Protein AF-0000000083903519 (afdb_homodimer)

Nearest PDB structures (foldseek):
  2oct-assembly1_A  TM=8.578E-01  e=3.894E-07  Homo sapiens
  1n9j-assembly1_B  TM=4.539E-01  e=3.683E-07  Homo sapiens
  3kse-assembly3_F  TM=4.941E-01  e=2.671E-05  Homo sapiens
  1stf-assembly1_I  TM=4.886E-01  e=1.268E-04  Homo sapiens
  7pk4-assembly1_B  TM=4.282E-01  e=3.907E-02  Ixodes ricinus

InterPro domains:
  IPR000010 Cystatin domain [PF00031] (5-74)
  IPR000010 Cystatin domain [SM00043] (2-89)
  IPR000010 Cystatin domain [cd00042] (5-65)
  IPR001713 Proteinase inhibitor I25A, stefin [PR00295] (5-24)
  IPR001713 Proteinase inhibitor I25A, stefin [PR00295] (28-47)
  IPR001713 Proteinase inhibitor I25A, stefin [PR00295] (48-67)
  IPR001713 Proteinase inhibitor I25A, stefin [PTHR11414] (2-95)
  IPR018073 Proteinase inhibitor I25, cystatin, conserved site [PS00287] (46-59)
  IPR046350 Cystatin superfamily [SSF54403] (4-83)

Radius of gyration: 19.03 Å; Cα contacts (8 Å, |Δi|>4): 365; chains: 2; bounding box: 32×52×44 Å

Sequence (190 aa):
MSKIGGYTEARKADEKIRELCNQVKDQVETKTGKEYKQLTAILYRTQVVAGKNFLIKVDVGDPNCLHLLLYRDLSDRVEVMKVEEHKKDDPLVPFMSKIGGYTEARKADEKIRELCNQVKDQVETKTGKEYKQLTAILYRTQVVAGKNFLIKVDVGDPNCLHLLLYRDLSDRVEVMKVEEHKKDDPLVPF

Solvent-accessible surface area (backbone atoms only — not comparable to full-atom values): 10909 Å² total; per-residue (Å²): 125,92,84,65,81,72,49,50,73,79,37,74,48,50,71,68,50,36,50,51,42,60,71,41,43,68,60,52,26,64,75,69,73,49,88,67,94,48,62,41,53,48,35,30,27,42,24,81,41,52,36,35,34,38,39,33,36,26,45,53,87,53,88,42,22,35,41,36,34,34,41,31,38,84,83,69,48,74,42,81,75,45,76,43,82,38,55,70,84,55,78,96,62,94,129,126,92,83,64,81,71,50,51,74,79,38,73,48,49,72,69,52,37,49,52,42,59,73,40,42,68,58,50,26,65,75,68,73,48,88,66,93,48,62,42,52,48,35,32,28,41,24,80,43,51,35,37,36,38,39,33,36,26,45,52,86,54,88,41,23,36,41,37,35,34,41,31,39,84,84,69,49,75,43,81,74,46,77,43,81,37,54,71,82,55,78,96,63,94,129

Structure (mmCIF, N/CA/C/O backbone):
data_AF-0000000083903519-model_v1
#
loop_
_entity.id
_entity.type
_entity.pdbx_description
1 polymer Cystatin-B
#
loop_
_atom_site.group_PDB
_atom_site.id
_atom_site.type_symbol
_atom_site.label_atom_id
_atom_site.label_alt_id
_atom_site.label_comp_id
_atom_site.label_asym_id
_atom_site.label_entity_id
_atom_site.label_seq_id
_atom_site.pdbx_PDB_ins_code
_atom_site.Cartn_x
_atom_site.Cartn_y
_atom_site.Cartn_z
_atom_site.occupancy
_atom_site.B_iso_or_equiv
_atom_site.auth_seq_id
_atom_site.auth_comp_id
_atom_site.auth_asym_id
_atom_site.auth_atom_id
_atom_site.pdbx_PDB_model_num
ATOM 1 N N . MET A 1 1 ? -4.523 11.469 -21.578 1 23.92 1 MET A N 1
ATOM 2 C CA . MET A 1 1 ? -4.703 10.094 -21.125 1 23.92 1 MET A CA 1
ATOM 3 C C . MET A 1 1 ? -3.863 9.828 -19.875 1 23.92 1 MET A C 1
ATOM 5 O O . MET A 1 1 ? -2.645 10.016 -19.891 1 23.92 1 MET A O 1
ATOM 9 N N . SER A 1 2 ? -4.238 10.188 -18.641 1 31.64 2 SER A N 1
ATOM 10 C CA . SER A 1 2 ? -3.461 10.25 -17.406 1 31.64 2 SER A CA 1
ATOM 11 C C . SER A 1 2 ? -2.523 9.055 -17.281 1 31.64 2 SER A C 1
ATOM 13 O O . SER A 1 2 ? -2.971 7.906 -17.266 1 31.64 2 SER A O 1
ATOM 15 N N . LYS A 1 3 ? -1.41 8.922 -17.953 1 36.81 3 LYS A N 1
ATOM 16 C CA . LYS A 1 3 ? -0.272 8.078 -18.297 1 36.81 3 LYS A CA 1
ATOM 17 C C . LYS A 1 3 ? 0.2 7.254 -17.109 1 36.81 3 LYS A C 1
ATOM 19 O O . LYS A 1 3 ? 1.376 6.898 -17.016 1 36.81 3 LYS A O 1
ATOM 24 N N . ILE A 1 4 ? -0.325 7.094 -16 1 41.16 4 ILE A N 1
ATOM 25 C CA . ILE A 1 4 ? -0.074 6.891 -14.586 1 41.16 4 ILE A CA 1
ATOM 26 C C . ILE A 1 4 ? 0.566 5.52 -14.367 1 41.16 4 ILE A C 1
ATOM 28 O O . ILE A 1 4 ? 1.462 5.371 -13.531 1 41.16 4 ILE A O 1
ATOM 32 N N . GLY A 1 5 ? -0.137 4.211 -14.688 1 53.16 5 GLY A N 1
ATOM 33 C CA . GLY A 1 5 ? 0.196 3.072 -13.852 1 53.16 5 GLY A CA 1
ATOM 34 C C . GLY A 1 5 ? 1.542 2.457 -14.188 1 53.16 5 GLY A C 1
ATOM 35 O O . GLY A 1 5 ? 1.912 2.363 -15.359 1 53.16 5 GLY A O 1
ATOM 36 N N . GLY A 1 6 ? 2.715 2.867 -13.375 1 78.38 6 GLY A N 1
ATOM 37 C CA . GLY A 1 6 ? 4.113 2.486 -13.25 1 78.38 6 GLY A CA 1
ATOM 38 C C . GLY A 1 6 ? 4.355 1.012 -13.5 1 78.38 6 GLY A C 1
ATOM 39 O O . GLY A 1 6 ? 5.5 0.558 -13.508 1 78.38 6 GLY A O 1
ATOM 40 N N . TYR A 1 7 ? 3.338 0.351 -13.82 1 92.88 7 TYR A N 1
ATOM 41 C CA . TYR A 1 7 ? 3.617 -1.069 -14.008 1 92.88 7 TYR A CA 1
ATOM 42 C C . TYR A 1 7 ? 4.121 -1.345 -15.414 1 92.88 7 TYR A C 1
ATOM 44 O O . TYR A 1 7 ? 3.73 -0.665 -16.375 1 92.88 7 TYR A O 1
ATOM 52 N N . THR A 1 8 ? 4.879 -2.359 -15.578 1 95.88 8 THR A N 1
ATOM 53 C CA . THR A 1 8 ? 5.34 -2.848 -16.875 1 95.88 8 THR A CA 1
ATOM 54 C C . THR A 1 8 ? 4.188 -3.463 -17.656 1 95.88 8 THR A C 1
ATOM 56 O O . THR A 1 8 ? 3.096 -3.654 -17.125 1 95.88 8 THR A O 1
ATOM 59 N N . GLU A 1 9 ? 4.543 -3.729 -18.938 1 95.88 9 GLU A N 1
ATOM 60 C CA . GLU A 1 9 ? 3.596 -4.523 -19.703 1 95.88 9 GLU A CA 1
ATOM 61 C C . GLU A 1 9 ? 3.459 -5.934 -19.141 1 95.88 9 GLU A C 1
ATOM 63 O O . GLU A 1 9 ? 4.367 -6.426 -18.469 1 95.88 9 GLU A O 1
ATOM 68 N N . ALA A 1 10 ? 2.301 -6.559 -19.484 1 97.38 10 ALA A N 1
ATOM 69 C CA . ALA A 1 10 ? 2.08 -7.93 -19.031 1 97.38 10 ALA A CA 1
ATOM 70 C C . ALA A 1 10 ? 3.006 -8.898 -19.766 1 97.38 10 ALA A C 1
ATOM 72 O O . ALA A 1 10 ? 3.217 -8.781 -20.969 1 97.38 10 ALA A O 1
ATOM 73 N N . ARG A 1 11 ? 3.559 -9.836 -18.969 1 97.75 11 ARG A N 1
ATOM 74 C CA . ARG A 1 11 ? 4.434 -10.875 -19.5 1 97.75 11 ARG A CA 1
ATOM 75 C C . ARG A 1 11 ? 4.059 -12.242 -18.953 1 97.75 11 ARG A C 1
ATOM 77 O O . ARG A 1 11 ? 3.471 -12.344 -17.875 1 97.75 11 ARG A O 1
ATOM 84 N N . LYS A 1 12 ? 4.414 -13.203 -19.703 1 98.44 12 LYS A N 1
ATOM 85 C CA . LYS A 1 12 ? 4.203 -14.562 -19.219 1 98.44 12 LYS A CA 1
ATOM 86 C C . LYS A 1 12 ? 5.062 -14.836 -17.984 1 98.44 12 LYS A C 1
ATOM 88 O O . LYS A 1 12 ? 6.227 -14.438 -17.922 1 98.44 12 LYS A O 1
ATOM 93 N N . ALA A 1 13 ? 4.449 -15.539 -17.078 1 98.5 13 ALA A N 1
ATOM 94 C CA . ALA A 1 13 ? 5.172 -15.875 -15.844 1 98.5 13 ALA A CA 1
ATOM 95 C C . ALA A 1 13 ? 6.324 -16.844 -16.141 1 98.5 13 ALA A C 1
ATOM 97 O O . ALA A 1 13 ? 6.18 -17.766 -16.938 1 98.5 13 ALA A O 1
ATOM 98 N N . ASP A 1 14 ? 7.434 -16.594 -15.477 1 98.12 14 ASP A N 1
ATOM 99 C CA . ASP A 1 14 ? 8.578 -17.484 -15.547 1 98.12 14 ASP A CA 1
ATOM 100 C C . ASP A 1 14 ? 8.789 -18.219 -14.219 1 98.12 14 ASP A C 1
ATOM 102 O O . ASP A 1 14 ? 7.926 -18.172 -13.344 1 98.12 14 ASP A O 1
ATOM 106 N N . GLU A 1 15 ? 9.859 -18.875 -14.109 1 97.5 15 GLU A N 1
ATOM 107 C CA . GLU A 1 15 ? 10.109 -19.703 -12.93 1 97.5 15 GLU A CA 1
ATOM 108 C C . GLU A 1 15 ? 10.172 -18.859 -11.664 1 97.5 15 GLU A C 1
ATOM 110 O O . GLU A 1 15 ? 9.711 -19.281 -10.602 1 97.5 15 GLU A O 1
ATOM 115 N N . LYS A 1 16 ? 10.711 -17.703 -11.773 1 96.56 16 LYS A N 1
ATOM 116 C CA . LYS A 1 16 ? 10.828 -16.812 -10.625 1 96.56 16 LYS A CA 1
ATOM 117 C C . LYS A 1 16 ? 9.445 -16.391 -10.102 1 96.56 16 LYS A C 1
ATOM 119 O O . LYS A 1 16 ? 9.211 -16.406 -8.898 1 96.56 16 LYS A O 1
ATOM 124 N N . ILE A 1 17 ? 8.555 -16.109 -11 1 98.44 17 ILE A N 1
ATOM 125 C CA . ILE A 1 17 ? 7.199 -15.711 -10.617 1 98.44 17 ILE A CA 1
ATOM 126 C C . ILE A 1 17 ? 6.453 -16.906 -10.047 1 98.44 17 ILE A C 1
ATOM 128 O O . ILE A 1 17 ? 5.668 -16.766 -9.102 1 98.44 17 ILE A O 1
ATOM 132 N N . ARG A 1 18 ? 6.688 -18.016 -10.594 1 97.31 18 ARG A N 1
ATOM 133 C CA . ARG A 1 18 ? 6.082 -19.234 -10.055 1 97.31 18 ARG A CA 1
ATOM 134 C C . ARG A 1 18 ? 6.527 -19.469 -8.617 1 97.31 18 ARG A C 1
ATOM 136 O O . ARG A 1 18 ? 5.715 -19.812 -7.754 1 97.31 18 ARG A O 1
ATOM 143 N N . GLU A 1 19 ? 7.805 -19.266 -8.383 1 96.94 19 GLU A N 1
ATOM 144 C CA . GLU A 1 19 ? 8.344 -19.438 -7.035 1 96.94 19 GLU A CA 1
ATOM 145 C C . GLU A 1 19 ? 7.73 -18.422 -6.074 1 96.94 19 GLU A C 1
ATOM 147 O O . GLU A 1 19 ? 7.445 -18.734 -4.918 1 96.94 19 GLU A O 1
ATOM 152 N N . LEU A 1 20 ? 7.535 -17.234 -6.531 1 97.88 20 LEU A N 1
ATOM 153 C CA . LEU A 1 20 ? 6.906 -16.203 -5.715 1 97.88 20 LEU A CA 1
ATOM 154 C C . LEU A 1 20 ? 5.504 -16.625 -5.289 1 97.88 20 LEU A C 1
ATOM 156 O O . LEU A 1 20 ? 5.137 -16.5 -4.121 1 97.88 20 LEU A O 1
ATOM 160 N N . CYS A 1 21 ? 4.781 -17.156 -6.199 1 98.06 21 CYS A N 1
ATOM 161 C CA . CYS A 1 21 ? 3.43 -17.594 -5.891 1 98.06 21 CYS A CA 1
ATOM 162 C C . CYS A 1 21 ? 3.449 -18.734 -4.879 1 98.06 21 CYS A C 1
ATOM 164 O O . CYS A 1 21 ? 2.613 -18.781 -3.975 1 98.06 21 CYS A O 1
ATOM 166 N N . ASN A 1 22 ? 4.391 -19.594 -5.047 1 96.56 22 ASN A N 1
ATOM 167 C CA . ASN A 1 22 ? 4.5 -20.703 -4.102 1 96.56 22 ASN A CA 1
ATOM 168 C C . ASN A 1 22 ? 4.824 -20.203 -2.695 1 96.56 22 ASN A C 1
ATOM 170 O O . ASN A 1 22 ? 4.281 -20.719 -1.714 1 96.56 22 ASN A O 1
ATOM 174 N N . GLN A 1 23 ? 5.664 -19.266 -2.656 1 97.31 23 GLN A N 1
ATOM 175 C CA . GLN A 1 23 ? 6.109 -18.719 -1.382 1 97.31 23 GLN A CA 1
ATOM 176 C C . GLN A 1 23 ? 4.945 -18.094 -0.613 1 97.31 23 GLN A C 1
ATOM 178 O O . GLN A 1 23 ? 4.922 -18.125 0.619 1 97.31 23 GLN A O 1
ATOM 183 N N . VAL A 1 24 ? 3.941 -17.594 -1.31 1 98.38 24 VAL A N 1
ATOM 184 C CA . VAL A 1 24 ? 2.924 -16.797 -0.619 1 98.38 24 VAL A CA 1
ATOM 185 C C . VAL A 1 24 ? 1.615 -17.594 -0.56 1 98.38 24 VAL A C 1
ATOM 187 O O . VAL A 1 24 ? 0.575 -17.047 -0.179 1 98.38 24 VAL A O 1
ATOM 190 N N . LYS A 1 25 ? 1.682 -18.844 -0.873 1 98.19 25 LYS A N 1
ATOM 191 C CA . LYS A 1 25 ? 0.461 -19.641 -0.925 1 98.19 25 LYS A CA 1
ATOM 192 C C . LYS A 1 25 ? -0.277 -19.609 0.411 1 98.19 25 LYS A C 1
ATOM 194 O O . LYS A 1 25 ? -1.495 -19.406 0.448 1 98.19 25 LYS A O 1
ATOM 199 N N . ASP A 1 26 ? 0.428 -19.766 1.551 1 98 26 ASP A N 1
ATOM 200 C CA . ASP A 1 26 ? -0.204 -19.75 2.867 1 98 26 ASP A CA 1
ATOM 201 C C . ASP A 1 26 ? -0.875 -18.406 3.143 1 98 26 ASP A C 1
ATOM 203 O O . ASP A 1 26 ? -1.969 -18.359 3.711 1 98 26 ASP A O 1
ATOM 207 N N . GLN A 1 27 ? -0.179 -17.375 2.77 1 97.88 27 GLN A N 1
ATOM 208 C CA . GLN A 1 27 ? -0.752 -16.047 2.961 1 97.88 27 GLN A CA 1
ATOM 209 C C . GLN A 1 27 ? -2.029 -15.867 2.141 1 97.88 27 GLN A C 1
ATOM 211 O O . GLN A 1 27 ? -3.02 -15.328 2.633 1 97.88 27 GLN A O 1
ATOM 216 N N . VAL A 1 28 ? -2.025 -16.375 0.895 1 98.31 28 VAL A N 1
ATOM 217 C CA . VAL A 1 28 ? -3.184 -16.266 0.013 1 98.31 28 VAL A CA 1
ATOM 218 C C . VAL A 1 28 ? -4.359 -17.047 0.603 1 98.31 28 VAL A C 1
ATOM 220 O O . VAL A 1 28 ? -5.484 -16.547 0.643 1 98.31 28 VAL A O 1
ATOM 223 N N . GLU A 1 29 ? -4.035 -18.156 1.117 1 98.38 29 GLU A N 1
ATOM 224 C CA . GLU A 1 29 ? -5.09 -19 1.677 1 98.38 29 GLU A CA 1
ATOM 225 C C . GLU A 1 29 ? -5.684 -18.375 2.938 1 98.38 29 GLU A C 1
ATOM 227 O O . GLU A 1 29 ? -6.895 -18.438 3.158 1 98.38 29 GLU A O 1
ATOM 232 N N . THR A 1 30 ? -4.891 -17.797 3.684 1 97.69 30 THR A N 1
ATOM 233 C CA . THR A 1 30 ? -5.359 -17.094 4.879 1 97.69 30 THR A CA 1
ATOM 234 C C . THR A 1 30 ? -6.266 -15.93 4.504 1 97.69 30 THR A C 1
ATOM 236 O O . THR A 1 30 ? -7.324 -15.742 5.109 1 97.69 30 THR A O 1
ATOM 239 N N . LYS A 1 31 ? -6.012 -15.234 3.498 1 95.75 31 LYS A N 1
ATOM 240 C CA . LYS A 1 31 ? -6.754 -14.039 3.109 1 95.75 31 LYS A CA 1
ATOM 241 C C . LYS A 1 31 ? -8.062 -14.406 2.418 1 95.75 31 LYS A C 1
ATOM 243 O O . LYS A 1 31 ? -9.07 -13.711 2.566 1 95.75 31 LYS A O 1
ATOM 248 N N . THR A 1 32 ? -8.031 -15.461 1.727 1 96.25 32 THR A N 1
ATOM 249 C CA . THR A 1 32 ? -9.227 -15.836 0.978 1 96.25 32 THR A CA 1
ATOM 250 C C . THR A 1 32 ? -10.125 -16.75 1.806 1 96.25 32 THR A C 1
ATOM 252 O O . THR A 1 32 ? -11.305 -16.906 1.506 1 96.25 32 THR A O 1
ATOM 255 N N . GLY A 1 33 ? -9.531 -17.391 2.734 1 96.81 33 GLY A N 1
ATOM 256 C CA . GLY A 1 33 ? -10.25 -18.391 3.508 1 96.81 33 GLY A CA 1
ATOM 257 C C . GLY A 1 33 ? -10.453 -19.688 2.762 1 96.81 33 GLY A C 1
ATOM 258 O O . GLY A 1 33 ? -11.344 -20.469 3.102 1 96.81 33 GLY A O 1
ATOM 259 N N . LYS A 1 34 ? -9.617 -19.906 1.666 1 96.31 34 LYS A N 1
ATOM 260 C CA . LYS A 1 34 ? -9.711 -21.109 0.828 1 96.31 34 LYS A CA 1
ATOM 261 C C . LYS A 1 34 ? -8.367 -21.812 0.736 1 96.31 34 LYS A C 1
ATOM 263 O O . LYS A 1 34 ? -7.316 -21.203 0.953 1 96.31 34 LYS A O 1
ATOM 268 N N . GLU A 1 35 ? -8.523 -23.125 0.467 1 96.5 35 GLU A N 1
ATOM 269 C CA . GLU A 1 35 ? -7.32 -23.906 0.156 1 96.5 35 GLU A CA 1
ATOM 270 C C . GLU A 1 35 ? -7.188 -24.141 -1.346 1 96.5 35 GLU A C 1
ATOM 272 O O . GLU A 1 35 ? -8.172 -24.438 -2.021 1 96.5 35 GLU A O 1
ATOM 277 N N . TYR A 1 36 ? -6 -24.062 -1.775 1 96.62 36 TYR A N 1
ATOM 278 C CA . TYR A 1 36 ? -5.734 -24.266 -3.195 1 96.62 36 TYR A CA 1
ATOM 279 C C . TYR A 1 36 ? -4.723 -25.375 -3.408 1 96.62 36 TYR A C 1
ATOM 281 O O . TYR A 1 36 ? -3.729 -25.469 -2.686 1 96.62 36 TYR A O 1
ATOM 289 N N . LYS A 1 37 ? -5.012 -26.172 -4.348 1 95 37 LYS A N 1
ATOM 290 C CA . LYS A 1 37 ? -4.039 -27.188 -4.695 1 95 37 LYS A CA 1
ATOM 291 C C . LYS A 1 37 ? -2.756 -26.578 -5.242 1 95 37 LYS A C 1
ATOM 293 O O . LYS A 1 37 ? -1.654 -27 -4.891 1 95 37 LYS A O 1
ATOM 298 N N . GLN A 1 38 ? -2.924 -25.625 -6.078 1 94.44 38 GLN A N 1
ATOM 299 C CA . GLN A 1 38 ? -1.784 -24.938 -6.68 1 94.44 38 GLN A CA 1
ATOM 300 C C . GLN A 1 38 ? -2.141 -23.5 -7.047 1 94.44 38 GLN A C 1
ATOM 302 O O . GLN A 1 38 ? -3.297 -23.203 -7.348 1 94.44 38 GLN A O 1
ATOM 307 N N . LEU A 1 39 ? -1.173 -22.719 -6.996 1 97.88 39 LEU A N 1
ATOM 308 C CA . LEU A 1 39 ? -1.222 -21.375 -7.594 1 97.88 39 LEU A CA 1
ATOM 309 C C . LEU A 1 39 ? -0.359 -21.312 -8.852 1 97.88 39 LEU A C 1
ATOM 311 O O . LEU A 1 39 ? 0.861 -21.156 -8.766 1 97.88 39 LEU A O 1
ATOM 315 N N . THR A 1 40 ? -1.034 -21.359 -9.977 1 98 40 THR A N 1
ATOM 316 C CA . THR A 1 40 ? -0.292 -21.359 -11.227 1 98 40 THR A CA 1
ATOM 317 C C . THR A 1 40 ? -0.24 -19.953 -11.82 1 98 40 THR A C 1
ATOM 319 O O . THR A 1 40 ? -1.223 -19.469 -12.391 1 98 40 THR A O 1
ATOM 322 N N . ALA A 1 41 ? 0.907 -19.359 -11.758 1 98.62 41 ALA A N 1
ATOM 323 C CA . ALA A 1 41 ? 1.089 -18.016 -12.289 1 98.62 41 ALA A CA 1
ATOM 324 C C . ALA A 1 41 ? 0.984 -18 -13.812 1 98.62 41 ALA A C 1
ATOM 326 O O . ALA A 1 41 ? 1.611 -18.812 -14.484 1 98.62 41 ALA A O 1
ATOM 327 N N . ILE A 1 42 ? 0.22 -17.078 -14.383 1 98.44 42 ILE A N 1
ATOM 328 C CA . ILE A 1 42 ? -0.016 -17.016 -15.82 1 98.44 42 ILE A CA 1
ATOM 329 C C . ILE A 1 42 ? 0.669 -15.773 -16.391 1 98.44 42 ILE A C 1
ATOM 331 O O . ILE A 1 42 ? 1.562 -15.883 -17.234 1 98.44 42 ILE A O 1
ATOM 335 N N . LEU A 1 43 ? 0.252 -14.57 -15.953 1 98.75 43 LEU A N 1
ATOM 336 C CA . LEU A 1 43 ? 0.777 -13.273 -16.359 1 98.75 43 LEU A CA 1
ATOM 337 C C . LEU A 1 43 ? 1.213 -12.453 -15.156 1 98.75 43 LEU A C 1
ATOM 339 O O . LEU A 1 43 ? 0.729 -12.68 -14.039 1 98.75 43 LEU A O 1
ATOM 343 N N . TYR A 1 44 ? 2.143 -11.578 -15.477 1 98.81 44 TYR A N 1
ATOM 344 C CA . TYR A 1 44 ? 2.508 -10.688 -14.383 1 98.81 44 TYR A CA 1
ATOM 345 C C . TYR A 1 44 ? 2.979 -9.336 -14.914 1 98.81 44 TYR A C 1
ATOM 347 O O . TYR A 1 44 ? 3.352 -9.219 -16.094 1 98.81 44 TYR A O 1
ATOM 355 N N . ARG A 1 45 ? 2.854 -8.375 -14.086 1 98.12 45 ARG A N 1
ATOM 356 C CA . ARG A 1 45 ? 3.4 -7.031 -14.234 1 98.12 45 ARG A CA 1
ATOM 357 C C . ARG A 1 45 ? 4.168 -6.605 -12.992 1 98.12 45 ARG A C 1
ATOM 359 O O . ARG A 1 45 ? 3.814 -6.996 -11.875 1 98.12 45 ARG A O 1
ATOM 366 N N . THR A 1 46 ? 5.199 -5.812 -13.188 1 97.56 46 THR A N 1
ATOM 367 C CA . THR A 1 46 ? 5.977 -5.352 -12.039 1 97.56 46 THR A CA 1
ATOM 368 C C . THR A 1 46 ? 6.012 -3.828 -11.984 1 97.56 46 THR A C 1
ATOM 370 O O . THR A 1 46 ? 5.738 -3.162 -12.984 1 97.56 46 THR A O 1
ATOM 373 N N . GLN A 1 47 ? 6.219 -3.371 -10.844 1 95 47 GLN A N 1
ATOM 374 C CA . GLN A 1 47 ? 6.418 -1.943 -10.617 1 95 47 GLN A CA 1
ATOM 375 C C . GLN A 1 47 ? 7.453 -1.696 -9.523 1 95 47 GLN A C 1
ATOM 377 O O . GLN A 1 47 ? 7.328 -2.225 -8.422 1 95 47 GLN A O 1
ATOM 382 N N . VAL A 1 48 ? 8.445 -0.959 -9.992 1 93.31 48 VAL A N 1
ATOM 383 C CA . VAL A 1 48 ? 9.383 -0.506 -8.969 1 93.31 48 VAL A CA 1
ATOM 384 C C . VAL A 1 48 ? 8.727 0.571 -8.109 1 93.31 48 VAL A C 1
ATOM 386 O O . VAL A 1 48 ? 8.281 1.598 -8.625 1 93.31 48 VAL A O 1
ATOM 389 N N . VAL A 1 49 ? 8.617 0.151 -6.898 1 90.62 49 VAL A N 1
ATOM 390 C CA . VAL A 1 49 ? 8.078 1.114 -5.945 1 90.62 49 VAL A CA 1
ATOM 391 C C . VAL A 1 49 ? 9.211 1.677 -5.086 1 90.62 49 VAL A C 1
ATOM 393 O O . VAL A 1 49 ? 9.93 0.924 -4.422 1 90.62 49 VAL A O 1
ATOM 396 N N . ALA A 1 50 ? 9.375 2.994 -5.172 1 92.12 50 ALA A N 1
ATOM 397 C CA . ALA A 1 50 ? 10.383 3.707 -4.383 1 92.12 50 ALA A CA 1
ATOM 398 C C . ALA A 1 50 ? 9.852 5.066 -3.926 1 92.12 50 ALA A C 1
ATOM 400 O O . ALA A 1 50 ? 9.305 5.828 -4.727 1 92.12 50 ALA A O 1
ATOM 401 N N . GLY A 1 51 ? 9.953 5.316 -2.629 1 94.62 51 GLY A N 1
ATOM 402 C CA . GLY A 1 51 ? 9.477 6.566 -2.051 1 94.62 51 GLY A CA 1
ATOM 403 C C . GLY A 1 51 ? 9.531 6.574 -0.534 1 94.62 51 GLY A C 1
ATOM 404 O O . GLY A 1 51 ? 10.438 6 0.068 1 94.62 51 GLY A O 1
ATOM 405 N N . LYS A 1 52 ? 8.734 7.387 0.031 1 95.69 52 LYS A N 1
ATOM 406 C CA . LYS A 1 52 ? 8.703 7.539 1.482 1 95.69 52 LYS A CA 1
ATOM 407 C C . LYS A 1 52 ? 7.273 7.613 2 1 95.69 52 LYS A C 1
ATOM 409 O O . LYS A 1 52 ? 6.438 8.328 1.438 1 95.69 52 LYS A O 1
ATOM 414 N N . ASN A 1 53 ? 7.023 6.781 2.98 1 96.81 53 ASN A N 1
ATOM 415 C CA . ASN A 1 53 ? 5.777 6.898 3.729 1 96.81 53 ASN A CA 1
ATOM 416 C C . ASN A 1 53 ? 5.898 7.902 4.871 1 96.81 53 ASN A C 1
ATOM 418 O O . ASN A 1 53 ? 6.922 7.945 5.559 1 96.81 53 ASN A O 1
ATOM 422 N N . PHE A 1 54 ? 4.801 8.594 5.062 1 98.12 54 PHE A N 1
ATOM 423 C CA . PHE A 1 54 ? 4.668 9.484 6.207 1 98.12 54 PHE A CA 1
ATOM 424 C C . PHE A 1 54 ? 3.447 9.117 7.039 1 98.12 54 PHE A C 1
ATOM 426 O O . PHE A 1 54 ? 2.318 9.141 6.543 1 98.12 54 PHE A O 1
ATOM 433 N N . LEU A 1 55 ? 3.693 8.781 8.242 1 98.5 55 LEU A N 1
ATOM 434 C CA . LEU A 1 55 ? 2.637 8.648 9.242 1 98.5 55 LEU A CA 1
ATOM 435 C C . LEU A 1 55 ? 2.504 9.922 10.062 1 98.5 55 LEU A C 1
ATOM 437 O O . LEU A 1 55 ? 3.443 10.32 10.75 1 98.5 55 LEU A O 1
ATOM 441 N N . ILE A 1 56 ? 1.333 10.461 9.977 1 98.81 56 ILE A N 1
ATOM 442 C CA . ILE A 1 56 ? 1.226 11.797 10.555 1 98.81 56 ILE A CA 1
ATOM 443 C C . ILE A 1 56 ? 0.003 11.859 11.469 1 98.81 56 ILE A C 1
ATOM 445 O O . ILE A 1 56 ? -1.087 11.422 11.094 1 98.81 56 ILE A O 1
ATOM 449 N N . LYS A 1 57 ? 0.211 12.344 12.633 1 98.75 57 LYS A N 1
ATOM 450 C CA . LYS A 1 57 ? -0.886 12.734 13.516 1 98.75 57 LYS A CA 1
ATOM 451 C C . LYS A 1 57 ? -1.285 14.188 13.289 1 98.75 57 LYS A C 1
ATOM 453 O O . LYS A 1 57 ? -0.446 15.086 13.367 1 98.75 57 LYS A O 1
ATOM 458 N N . VAL A 1 58 ? -2.535 14.359 13.086 1 98.75 58 VAL A N 1
ATOM 459 C CA . VAL A 1 58 ? -3.012 15.68 12.672 1 98.75 58 VAL A CA 1
ATOM 460 C C . VAL A 1 58 ? -4.133 16.141 13.602 1 98.75 58 VAL A C 1
ATOM 462 O O . VAL A 1 58 ? -5.082 15.391 13.859 1 98.75 58 VAL A O 1
ATOM 465 N N . ASP A 1 59 ? -4.02 17.359 14.062 1 98 59 ASP A N 1
ATOM 466 C CA . ASP A 1 59 ? -5.086 18.031 14.797 1 98 59 ASP A CA 1
ATOM 467 C C . ASP A 1 59 ? -6.023 18.781 13.852 1 98 59 ASP A C 1
ATOM 469 O O . ASP A 1 59 ? -5.574 19.594 13.039 1 98 59 ASP A O 1
ATOM 473 N N . VAL A 1 60 ? -7.312 18.453 13.984 1 97.19 60 VAL A N 1
ATOM 474 C CA . VAL A 1 60 ? -8.266 19.078 13.07 1 97.19 60 VAL A CA 1
ATOM 475 C C . VAL A 1 60 ? -9.219 19.969 13.852 1 97.19 60 VAL A C 1
ATOM 477 O O . VAL A 1 60 ? -10.25 20.406 13.32 1 97.19 60 VAL A O 1
ATOM 480 N N . GLY A 1 61 ? -8.969 20.25 15.023 1 93.19 61 GLY A N 1
ATOM 481 C CA . GLY A 1 61 ? -9.797 21.125 15.844 1 93.19 61 GLY A CA 1
ATOM 482 C C . GLY A 1 61 ? -10.93 20.391 16.531 1 93.19 61 GLY A C 1
ATOM 483 O O . GLY A 1 61 ? -11.867 21.016 17.031 1 93.19 61 GLY A O 1
ATOM 484 N N . ASP A 1 62 ? -10.984 19.078 16.422 1 88.62 62 ASP A N 1
ATOM 485 C CA . ASP A 1 62 ? -11.977 18.203 17.047 1 88.62 62 ASP A CA 1
ATOM 486 C C . ASP A 1 62 ? -11.383 17.469 18.25 1 88.62 62 ASP A C 1
ATOM 488 O O . ASP A 1 62 ? -10.172 17.547 18.484 1 88.62 62 ASP A O 1
ATOM 492 N N . PRO A 1 63 ? -12.273 16.969 19.062 1 91.75 63 PRO A N 1
ATOM 493 C CA . PRO A 1 63 ? -11.75 16.172 20.172 1 91.75 63 PRO A CA 1
ATOM 494 C C . PRO A 1 63 ? -10.883 15.008 19.703 1 91.75 63 PRO A C 1
ATOM 496 O O . PRO A 1 63 ? -9.992 14.562 20.422 1 91.75 63 PRO A O 1
ATOM 499 N N . ASN A 1 64 ? -11.125 14.625 18.516 1 94.69 64 ASN A N 1
ATOM 500 C CA . ASN A 1 64 ? -10.32 13.555 17.938 1 94.69 64 ASN A CA 1
ATOM 501 C C . ASN A 1 64 ? -9.289 14.102 16.953 1 94.69 64 ASN A C 1
ATOM 503 O O . ASN A 1 64 ? -9.375 15.258 16.531 1 94.69 64 ASN A O 1
ATOM 507 N N . CYS A 1 65 ? -8.266 13.281 16.766 1 97.94 65 CYS A N 1
ATOM 508 C CA . CYS A 1 65 ? -7.301 13.609 15.719 1 97.94 65 CYS A CA 1
ATOM 509 C C . CYS A 1 65 ? -7.398 12.633 14.555 1 97.94 65 CYS A C 1
ATOM 511 O O . CYS A 1 65 ? -8.141 11.656 14.617 1 97.94 65 CYS A O 1
ATOM 513 N N . LEU A 1 66 ? -6.734 12.969 13.516 1 98.5 66 LEU A N 1
ATOM 514 C CA . LEU A 1 66 ? -6.582 12.062 12.383 1 98.5 66 LEU A CA 1
ATOM 515 C C . 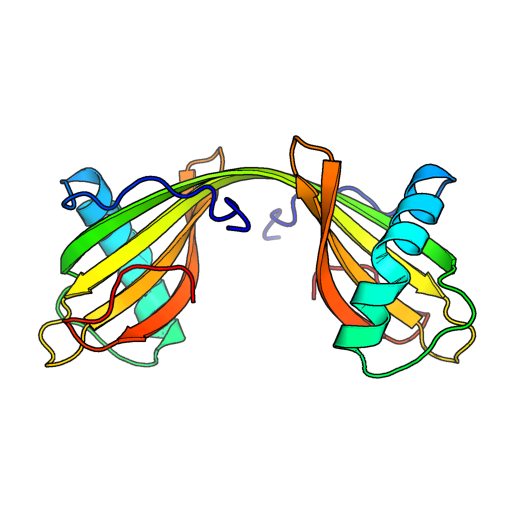LEU A 1 66 ? -5.176 11.477 12.344 1 98.5 66 LEU A C 1
ATOM 517 O O . LEU A 1 66 ? -4.199 12.18 12.602 1 98.5 66 LEU A O 1
ATOM 521 N N . HIS A 1 67 ? -5.055 10.25 12.109 1 98.81 67 HIS A N 1
ATOM 522 C CA . HIS A 1 67 ? -3.812 9.672 11.609 1 98.81 67 HIS A CA 1
ATOM 523 C C . HIS A 1 67 ? -3.869 9.453 10.102 1 98.81 67 HIS A C 1
ATOM 525 O O . HIS A 1 67 ? -4.812 8.844 9.594 1 98.81 67 HIS A O 1
ATOM 531 N N . LEU A 1 68 ? -2.836 10.023 9.469 1 98.69 68 LEU A N 1
ATOM 532 C CA . LEU A 1 68 ? -2.73 9.898 8.023 1 98.69 68 LEU A CA 1
ATOM 533 C C . LEU A 1 68 ? -1.564 8.992 7.641 1 98.69 68 LEU A C 1
ATOM 535 O O . LEU A 1 68 ? -0.505 9.039 8.273 1 98.69 68 LEU A O 1
ATOM 539 N N . LEU A 1 69 ? -1.746 8.258 6.633 1 98.31 69 LEU A N 1
ATOM 540 C CA . LEU A 1 69 ? -0.647 7.633 5.91 1 98.31 69 LEU A CA 1
ATOM 541 C C . LEU A 1 69 ? -0.53 8.195 4.5 1 98.31 69 LEU A C 1
ATOM 543 O O . LEU A 1 69 ? -1.437 8.031 3.68 1 98.31 69 LEU A O 1
ATOM 547 N N . LEU A 1 70 ? 0.576 8.898 4.328 1 98.31 70 LEU A N 1
ATOM 548 C CA . LEU A 1 70 ? 0.872 9.469 3.016 1 98.31 70 LEU A CA 1
ATOM 549 C C . LEU A 1 70 ? 2.002 8.703 2.336 1 98.31 70 LEU A C 1
ATOM 551 O O . LEU A 1 70 ? 2.947 8.266 2.996 1 98.31 70 LEU A O 1
ATOM 555 N N . TYR A 1 71 ? 1.914 8.594 1.031 1 96 71 TYR A N 1
ATOM 556 C CA . TYR A 1 71 ? 2.994 8.062 0.209 1 96 71 TYR A CA 1
ATOM 557 C C . TYR A 1 71 ? 3.514 9.117 -0.758 1 96 71 TYR A C 1
ATOM 559 O O . TYR A 1 71 ? 2.744 9.695 -1.528 1 96 71 TYR A O 1
ATOM 567 N N . ARG A 1 72 ? 4.797 9.398 -0.639 1 96.5 72 ARG A N 1
ATOM 568 C CA . ARG A 1 72 ? 5.477 10.281 -1.581 1 96.5 72 ARG A CA 1
ATOM 569 C C . ARG A 1 72 ? 6.43 9.5 -2.479 1 96.5 72 ARG A C 1
ATOM 571 O O . ARG A 1 72 ? 7.363 8.867 -1.992 1 96.5 72 ARG A O 1
ATOM 578 N N . ASP A 1 73 ? 6.215 9.641 -3.812 1 92.5 73 ASP A N 1
ATOM 579 C CA . ASP A 1 73 ? 7.074 8.891 -4.723 1 92.5 73 ASP A CA 1
ATOM 580 C C . ASP A 1 73 ? 8.305 9.711 -5.113 1 92.5 73 ASP A C 1
ATOM 582 O O . ASP A 1 73 ? 8.531 10.797 -4.57 1 92.5 73 ASP A O 1
ATOM 586 N N . LEU A 1 74 ? 9.125 9.172 -6.012 1 88.31 74 LEU A N 1
ATOM 587 C CA . LEU A 1 74 ? 10.391 9.781 -6.387 1 88.31 74 LEU A CA 1
ATOM 588 C C . LEU A 1 74 ? 10.164 11.078 -7.148 1 88.31 74 LEU A C 1
ATOM 590 O O . LEU A 1 74 ? 11.078 11.898 -7.273 1 88.31 74 LEU A O 1
ATOM 594 N N . SER A 1 75 ? 8.969 11.32 -7.711 1 89.69 75 SER A N 1
ATOM 595 C CA . SER A 1 75 ? 8.641 12.547 -8.43 1 89.69 75 SER A CA 1
ATOM 596 C C . SER A 1 75 ? 7.977 13.562 -7.512 1 89.69 75 SER A C 1
ATOM 598 O O . SER A 1 75 ? 7.367 14.531 -7.98 1 89.69 75 SER A O 1
ATOM 600 N N . ASP A 1 76 ? 7.879 13.305 -6.285 1 92.06 76 ASP A N 1
ATOM 601 C CA . ASP A 1 76 ? 7.348 14.172 -5.242 1 92.06 76 ASP A CA 1
ATOM 602 C C . ASP A 1 76 ? 5.824 14.234 -5.305 1 92.06 76 ASP A C 1
ATOM 604 O O . ASP A 1 76 ? 5.215 15.18 -4.789 1 92.06 76 ASP A O 1
ATOM 608 N N . ARG A 1 77 ? 5.309 13.305 -6.055 1 93.31 77 ARG A N 1
ATOM 609 C CA . ARG A 1 77 ? 3.857 13.188 -5.992 1 93.31 77 ARG A CA 1
ATOM 610 C C . ARG A 1 77 ? 3.418 12.547 -4.68 1 93.31 77 ARG A C 1
ATOM 612 O O . ARG A 1 77 ? 4.012 11.57 -4.227 1 93.31 77 ARG A O 1
ATOM 619 N N . VAL A 1 78 ? 2.332 13.164 -4.051 1 96.88 78 VAL A N 1
ATOM 620 C CA . VAL A 1 78 ? 1.893 12.688 -2.742 1 96.88 78 VAL A CA 1
ATOM 621 C C . VAL A 1 78 ? 0.463 12.164 -2.836 1 96.88 78 VAL A C 1
ATOM 623 O O . VAL A 1 78 ? -0.406 12.812 -3.428 1 96.88 78 VAL A O 1
ATOM 626 N N . GLU A 1 79 ? 0.297 11.016 -2.32 1 95.88 79 GLU A N 1
ATOM 627 C CA . GLU A 1 79 ? -1.028 10.406 -2.254 1 95.88 79 GLU A CA 1
ATOM 628 C C . GLU A 1 79 ? -1.4 10.047 -0.819 1 95.88 79 GLU A C 1
ATOM 630 O O . GLU A 1 79 ? -0.567 9.539 -0.065 1 95.88 79 GLU A O 1
ATOM 635 N N . VAL A 1 80 ? -2.693 10.305 -0.504 1 98.19 80 VAL A N 1
ATOM 636 C CA . VAL A 1 80 ? -3.201 9.852 0.787 1 98.19 80 VAL A CA 1
ATOM 637 C C . VAL A 1 80 ? -3.615 8.383 0.693 1 98.19 80 VAL A C 1
ATOM 639 O O . VAL A 1 80 ? -4.59 8.047 0.011 1 98.19 80 VAL A O 1
ATOM 642 N N . MET A 1 81 ? -2.924 7.539 1.369 1 94.5 81 MET A N 1
ATOM 643 C CA . MET A 1 81 ? -3.193 6.105 1.327 1 94.5 81 MET A CA 1
ATOM 644 C C . MET A 1 81 ? -4.297 5.73 2.312 1 94.5 81 MET A C 1
ATOM 646 O O . MET A 1 81 ? -5.203 4.969 1.974 1 94.5 81 MET A O 1
ATOM 650 N N . LYS A 1 82 ? -4.203 6.199 3.547 1 96.12 82 LYS A N 1
ATOM 651 C CA . LYS A 1 82 ? -5.168 5.902 4.602 1 96.12 82 LYS A CA 1
ATOM 652 C C . LYS A 1 82 ? -5.422 7.129 5.477 1 96.12 82 LYS A C 1
ATOM 654 O O . LYS A 1 82 ? -4.531 7.961 5.652 1 96.12 82 LYS A O 1
ATOM 659 N N . VAL A 1 83 ? -6.621 7.168 5.996 1 98.38 83 VAL A N 1
ATOM 660 C CA . VAL A 1 83 ? -7.027 8.156 6.988 1 98.38 83 VAL A CA 1
ATOM 661 C C . VAL A 1 83 ? -7.891 7.492 8.055 1 98.38 83 VAL A C 1
ATOM 663 O O . VAL A 1 83 ? -8.844 6.777 7.734 1 98.38 83 VAL A O 1
ATOM 666 N N . GLU A 1 84 ? -7.586 7.762 9.281 1 98.06 84 GLU A N 1
ATOM 667 C CA . GLU A 1 84 ? -8.398 7.219 10.359 1 98.06 84 GLU A CA 1
ATOM 668 C C . G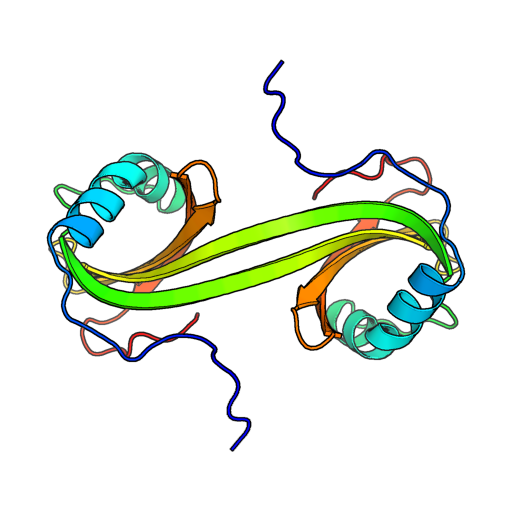LU A 1 84 ? -8.516 8.211 11.516 1 98.06 84 GLU A C 1
ATOM 670 O O . GLU A 1 84 ? -7.535 8.875 11.875 1 98.06 84 GLU A O 1
ATOM 675 N N . GLU A 1 85 ? -9.672 8.172 12.055 1 97.5 85 GLU A N 1
ATOM 676 C CA . GLU A 1 85 ? -9.867 8.977 13.258 1 97.5 85 GLU A CA 1
ATOM 677 C C . GLU A 1 85 ? -9.352 8.25 14.5 1 97.5 85 GLU A C 1
ATOM 679 O O . GLU A 1 85 ? -9.562 7.047 14.656 1 97.5 85 GLU A O 1
ATOM 684 N N . HIS A 1 86 ? -8.617 9.039 15.414 1 97.75 86 HIS A N 1
ATOM 685 C CA . HIS A 1 86 ? -8.07 8.508 16.656 1 97.75 86 HIS A CA 1
ATOM 686 C C . HIS A 1 86 ? -8.281 9.484 17.812 1 97.75 86 HIS A C 1
ATOM 688 O O . HIS A 1 86 ? -8.516 10.68 17.594 1 97.75 86 HIS A O 1
ATOM 694 N N . LYS A 1 87 ? -8.227 8.945 18.969 1 96.75 87 LYS A N 1
ATOM 695 C CA . LYS A 1 87 ? -8.125 9.82 20.141 1 96.75 87 LYS A CA 1
ATOM 696 C C . LYS A 1 87 ? -6.773 10.523 20.188 1 96.75 87 LYS A C 1
ATOM 698 O O . LYS A 1 87 ? -5.766 9.969 19.75 1 96.75 87 LYS A O 1
ATOM 703 N N . LYS A 1 88 ? -6.812 11.656 20.766 1 94.75 88 LYS A N 1
ATOM 704 C CA . LYS A 1 88 ? -5.602 12.477 20.797 1 94.75 88 LYS A CA 1
ATOM 705 C C . LYS A 1 88 ? -4.461 11.734 21.484 1 94.75 88 LYS A C 1
ATOM 707 O O . LYS A 1 88 ? -3.295 11.898 21.125 1 94.75 88 LYS A O 1
ATOM 712 N N . ASP A 1 89 ? -4.758 10.828 22.453 1 96.06 89 ASP A N 1
ATOM 713 C CA . ASP A 1 89 ? -3.709 10.156 23.219 1 96.06 89 ASP A CA 1
ATOM 714 C C . ASP A 1 89 ? -3.303 8.844 22.547 1 96.06 89 ASP A C 1
ATOM 716 O O . ASP A 1 89 ? -2.365 8.18 23 1 96.06 89 ASP A O 1
ATOM 720 N N . ASP A 1 90 ? -3.98 8.484 21.516 1 97.44 90 ASP A N 1
ATOM 721 C CA . ASP A 1 90 ? -3.598 7.262 20.828 1 97.44 90 ASP A CA 1
ATOM 722 C C . ASP A 1 90 ? -2.195 7.383 20.234 1 97.44 90 ASP A C 1
ATOM 724 O O . ASP A 1 90 ? -1.837 8.422 19.672 1 97.44 90 ASP A O 1
ATOM 728 N N . PRO A 1 91 ? -1.394 6.34 20.391 1 97.31 91 PRO A N 1
ATOM 729 C CA . PRO A 1 91 ? -0.048 6.379 19.812 1 97.31 91 PRO A CA 1
ATOM 730 C C . PRO A 1 91 ? -0.062 6.414 18.281 1 97.31 91 PRO A C 1
ATOM 732 O O . PRO A 1 91 ? -0.99 5.895 17.656 1 97.31 91 PRO A O 1
ATOM 735 N N . LEU A 1 92 ? 1.022 7.055 17.75 1 97.81 92 LEU A N 1
ATOM 736 C CA . LEU A 1 92 ? 1.167 7.125 16.297 1 97.81 92 LEU A CA 1
ATOM 737 C C . LEU A 1 92 ? 1.837 5.863 15.758 1 97.81 92 LEU A C 1
ATOM 739 O O . LEU A 1 92 ? 3.062 5.812 15.633 1 97.81 92 LEU A O 1
ATOM 743 N N . VAL A 1 93 ? 1.021 4.879 15.375 1 96.12 93 VAL A N 1
ATOM 744 C CA . VAL A 1 93 ? 1.494 3.607 14.844 1 96.12 93 VAL A CA 1
ATOM 745 C C . VAL A 1 93 ? 0.697 3.248 13.586 1 96.12 93 VAL A C 1
ATOM 747 O O . VAL A 1 93 ? -0.393 3.779 13.367 1 96.12 93 VAL A O 1
ATOM 750 N N . PRO A 1 94 ? 1.347 2.451 12.742 1 94.19 94 PRO A N 1
ATOM 751 C CA . PRO A 1 94 ? 0.576 2.033 11.57 1 94.19 94 PRO A CA 1
ATOM 752 C C . PRO A 1 94 ? -0.803 1.487 11.938 1 94.19 94 PRO A C 1
ATOM 754 O O . PRO A 1 94 ? -0.955 0.816 12.961 1 94.19 94 PRO A O 1
ATOM 757 N N . PHE A 1 95 ? -1.773 1.678 10.992 1 93 95 PHE A N 1
ATOM 758 C CA . PHE A 1 95 ? -3.158 1.351 11.312 1 93 95 PHE A CA 1
ATOM 759 C C . PHE A 1 95 ? -3.869 0.763 10.102 1 93 95 PHE A C 1
ATOM 761 O O . PHE A 1 95 ? -3.404 0.917 8.969 1 93 95 PHE A O 1
ATOM 768 N N . MET B 1 1 ? 10.586 -10.164 20.062 1 24 1 MET B N 1
ATOM 769 C CA . MET B 1 1 ? 9.812 -8.938 19.891 1 24 1 MET B CA 1
ATOM 770 C C . MET B 1 1 ? 9.781 -8.5 18.438 1 24 1 MET B C 1
ATOM 772 O O . MET B 1 1 ? 10.836 -8.312 17.812 1 24 1 MET B O 1
ATOM 776 N N . SER B 1 2 ? 8.977 -8.961 17.469 1 31.34 2 SER B N 1
ATOM 777 C CA . SER B 1 2 ? 8.992 -8.898 16 1 31.34 2 SER B CA 1
ATOM 778 C C . SER B 1 2 ? 9.352 -7.496 15.516 1 31.34 2 SER B C 1
ATOM 780 O O . SER B 1 2 ? 8.664 -6.527 15.836 1 31.34 2 SER B O 1
ATOM 782 N N . LYS B 1 3 ? 10.555 -6.996 15.461 1 35.94 3 LYS B N 1
ATOM 783 C CA . LYS B 1 3 ? 11.445 -5.859 15.258 1 35.94 3 LYS B CA 1
ATOM 784 C C . LYS B 1 3 ? 10.969 -4.984 14.102 1 35.94 3 LYS B C 1
ATOM 786 O O . LYS B 1 3 ? 11.727 -4.172 13.57 1 35.94 3 LYS B O 1
ATOM 791 N N . ILE B 1 4 ? 10.039 -5.172 13.281 1 41.19 4 ILE B N 1
ATOM 792 C CA . ILE B 1 4 ? 9.617 -4.988 11.906 1 41.19 4 ILE B CA 1
ATOM 793 C C . ILE B 1 4 ? 9.375 -3.502 11.633 1 41.19 4 ILE B C 1
ATOM 795 O O . ILE B 1 4 ? 9.492 -3.049 10.492 1 41.19 4 ILE B O 1
ATOM 799 N N . GLY B 1 5 ? 8.5 -2.66 12.414 1 53.34 5 GLY B N 1
ATOM 800 C CA . GLY B 1 5 ? 7.926 -1.565 11.648 1 53.34 5 GLY B CA 1
ATOM 801 C C . GLY B 1 5 ? 8.922 -0.461 11.352 1 53.34 5 GLY B C 1
ATOM 802 O O . GLY B 1 5 ? 9.742 -0.112 12.195 1 53.34 5 GLY B O 1
ATOM 803 N N . GLY B 1 6 ? 9.648 -0.489 10.055 1 78.75 6 GLY B N 1
ATOM 804 C CA . GLY B 1 6 ? 10.57 0.358 9.312 1 78.75 6 GLY B CA 1
ATOM 805 C C . GLY B 1 6 ? 10.344 1.839 9.555 1 78.75 6 GLY B C 1
ATOM 806 O O . GLY B 1 6 ? 11.102 2.676 9.055 1 78.75 6 GLY B O 1
ATOM 807 N N . TYR B 1 7 ? 9.445 2.111 10.375 1 93.19 7 TYR B N 1
ATOM 808 C CA . TYR B 1 7 ? 9.242 3.547 10.539 1 93.19 7 TYR B CA 1
ATOM 809 C C . TYR B 1 7 ? 10.227 4.121 11.555 1 93.19 7 TYR B C 1
ATOM 811 O O . TYR B 1 7 ? 10.609 3.441 12.508 1 93.19 7 TYR B O 1
ATOM 819 N N . THR B 1 8 ? 10.562 5.359 11.422 1 95.94 8 THR B N 1
ATOM 820 C CA . THR B 1 8 ? 11.375 6.102 12.383 1 95.94 8 THR B CA 1
ATOM 821 C C . THR B 1 8 ? 10.602 6.344 13.672 1 95.94 8 THR B C 1
ATOM 823 O O . THR B 1 8 ? 9.398 6.09 13.742 1 95.94 8 THR B O 1
ATOM 826 N N . GLU B 1 9 ? 11.391 6.852 14.648 1 96.06 9 GLU B N 1
ATOM 827 C CA . GLU B 1 9 ? 10.719 7.332 15.844 1 96.06 9 GLU B CA 1
ATOM 828 C C . GLU B 1 9 ? 9.844 8.539 15.539 1 96.06 9 GLU B C 1
ATOM 830 O O . GLU B 1 9 ? 10.078 9.25 14.562 1 96.06 9 G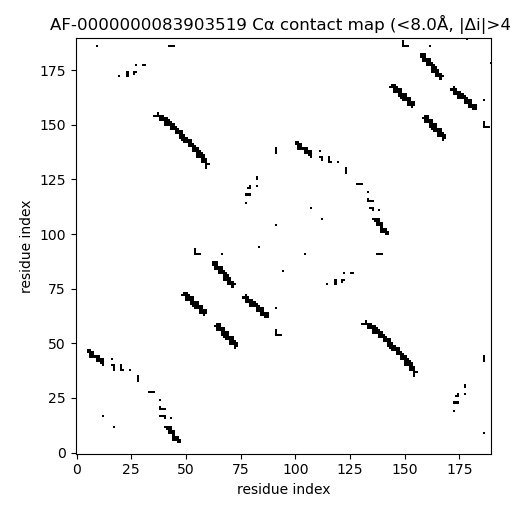LU B O 1
ATOM 835 N N . ALA B 1 10 ? 8.859 8.758 16.438 1 97.44 10 ALA B N 1
ATOM 836 C CA . ALA B 1 10 ? 7.977 9.914 16.281 1 97.44 10 ALA B CA 1
ATOM 837 C C . ALA B 1 10 ? 8.727 11.211 16.562 1 97.44 10 ALA B C 1
ATOM 839 O O . ALA B 1 10 ? 9.516 11.289 17.5 1 97.44 10 ALA B O 1
ATOM 840 N N . ARG B 1 11 ? 8.461 12.195 15.695 1 97.81 11 ARG B N 1
ATOM 841 C CA . ARG B 1 11 ? 9.055 13.523 15.844 1 97.81 11 ARG B CA 1
ATOM 842 C C . ARG B 1 11 ? 8.008 14.617 15.664 1 97.81 11 ARG B C 1
ATOM 844 O O . ARG B 1 11 ? 6.98 14.398 15.016 1 97.81 11 ARG B O 1
ATOM 851 N N . LYS B 1 12 ? 8.328 15.719 16.234 1 98.44 12 LYS B N 1
ATOM 852 C CA . LYS B 1 12 ? 7.441 16.859 16.016 1 98.44 12 LYS B CA 1
ATOM 853 C C . LYS B 1 12 ? 7.445 17.297 14.562 1 98.44 12 LYS B C 1
ATOM 855 O O . LYS B 1 12 ? 8.5 17.328 13.914 1 98.44 12 LYS B O 1
ATOM 860 N N . ALA B 1 13 ? 6.273 17.641 14.125 1 98.5 13 ALA B N 1
ATOM 861 C CA . ALA B 1 13 ? 6.148 18.094 12.742 1 98.5 13 ALA B CA 1
ATOM 862 C C . ALA B 1 13 ? 6.875 19.422 12.523 1 98.5 13 ALA B C 1
ATOM 864 O O . ALA B 1 13 ? 6.824 20.312 13.383 1 98.5 13 ALA B O 1
ATOM 865 N N . ASP B 1 14 ? 7.523 19.516 11.391 1 98.19 14 ASP B N 1
ATOM 866 C CA . ASP B 1 14 ? 8.156 20.766 10.977 1 98.19 14 ASP B CA 1
ATOM 867 C C . ASP B 1 14 ? 7.434 21.391 9.789 1 98.19 14 ASP B C 1
ATOM 869 O O . ASP B 1 14 ? 6.332 20.969 9.43 1 98.19 14 ASP B O 1
ATOM 873 N N . GLU B 1 15 ? 8.008 22.375 9.227 1 97.5 15 GLU B N 1
ATOM 874 C CA . GLU B 1 15 ? 7.355 23.125 8.156 1 97.5 15 GLU B CA 1
ATOM 875 C C . GLU B 1 15 ? 7.102 22.234 6.945 1 97.5 15 GLU B C 1
ATOM 877 O O . GLU B 1 15 ? 6.07 22.359 6.277 1 97.5 15 GLU B O 1
ATOM 882 N N . LYS B 1 16 ? 7.977 21.328 6.695 1 96.56 16 LYS B N 1
ATOM 883 C CA . LYS B 1 16 ? 7.836 20.438 5.555 1 96.56 16 LYS B CA 1
ATOM 884 C C . LYS B 1 16 ? 6.629 19.516 5.727 1 96.56 16 LYS B C 1
ATOM 886 O O . LYS B 1 16 ? 5.852 19.312 4.789 1 96.56 16 LYS B O 1
ATOM 891 N N . ILE B 1 17 ? 6.441 19.016 6.914 1 98.44 17 ILE B N 1
ATOM 892 C CA . ILE B 1 17 ? 5.316 18.141 7.199 1 98.44 17 ILE B CA 1
ATOM 893 C C . ILE B 1 17 ? 4.016 18.938 7.16 1 98.44 17 ILE B C 1
ATOM 895 O O . ILE B 1 17 ? 2.984 18.438 6.703 1 98.44 17 ILE B O 1
ATOM 899 N N . ARG B 1 18 ? 4.078 20.094 7.633 1 97.25 18 ARG B N 1
ATOM 900 C CA . ARG B 1 18 ? 2.904 20.969 7.562 1 97.25 18 ARG B CA 1
ATOM 901 C C . ARG B 1 18 ? 2.49 21.203 6.113 1 97.25 18 ARG B C 1
ATOM 903 O O . ARG B 1 18 ? 1.304 21.156 5.785 1 97.25 18 ARG B O 1
ATOM 910 N N . GLU B 1 19 ? 3.486 21.469 5.281 1 97 19 GLU B N 1
ATOM 911 C CA . GLU B 1 19 ? 3.213 21.672 3.861 1 97 19 GLU B CA 1
ATOM 912 C C . GLU B 1 19 ? 2.621 20.422 3.221 1 97 19 GLU B C 1
ATOM 914 O O . GLU B 1 19 ? 1.724 20.516 2.381 1 97 19 GLU B O 1
ATOM 919 N N . LEU B 1 20 ? 3.088 19.281 3.615 1 97.88 20 LEU B N 1
ATOM 920 C CA . LEU B 1 20 ? 2.555 18.016 3.109 1 97.88 20 LEU B CA 1
ATOM 921 C C . LEU B 1 20 ? 1.074 17.875 3.451 1 97.88 20 LEU B C 1
ATOM 923 O O . LEU B 1 20 ? 0.267 17.516 2.596 1 97.88 20 LEU B O 1
ATOM 927 N N . CYS B 1 21 ? 0.747 18.203 4.637 1 98.06 21 CYS B N 1
ATOM 928 C CA . CYS B 1 21 ? -0.646 18.125 5.059 1 98.06 21 CYS B CA 1
ATOM 929 C C . CYS B 1 21 ? -1.519 19.094 4.27 1 98.06 21 CYS B C 1
ATOM 931 O O . CYS B 1 21 ? -2.639 18.75 3.885 1 98.06 21 CYS B O 1
ATOM 933 N N . ASN B 1 22 ? -0.983 20.219 4.043 1 96.56 22 ASN B N 1
ATOM 934 C CA . ASN B 1 22 ? -1.739 21.203 3.268 1 96.56 22 ASN B CA 1
ATOM 935 C C . ASN B 1 22 ? -1.978 20.719 1.84 1 96.56 22 ASN B C 1
ATOM 937 O O . ASN B 1 22 ? -3.064 20.906 1.289 1 96.56 22 ASN B O 1
ATOM 941 N N . GLN B 1 23 ? -0.981 20.141 1.316 1 97.31 23 GLN B N 1
ATOM 942 C CA . GLN B 1 23 ? -1.035 19.656 -0.06 1 97.31 23 GLN B CA 1
ATOM 943 C C . GLN B 1 23 ? -2.119 18.594 -0.23 1 97.31 23 GLN B C 1
ATOM 945 O O . GLN B 1 23 ? -2.74 18.5 -1.291 1 97.31 23 GLN B O 1
ATOM 950 N N . VAL B 1 24 ? -2.418 17.844 0.81 1 98.31 24 VAL B N 1
ATOM 951 C CA . VAL B 1 24 ? -3.285 16.688 0.623 1 98.31 24 VAL B CA 1
ATOM 952 C C . VAL B 1 24 ? -4.645 16.938 1.271 1 98.31 24 VAL B C 1
ATOM 954 O O . VAL B 1 24 ? -5.469 16.031 1.389 1 98.31 24 VAL B O 1
ATOM 957 N N . LYS B 1 25 ? -4.875 18.172 1.619 1 98.19 25 LYS B N 1
ATOM 958 C CA . LYS B 1 25 ? -6.113 18.484 2.322 1 98.19 25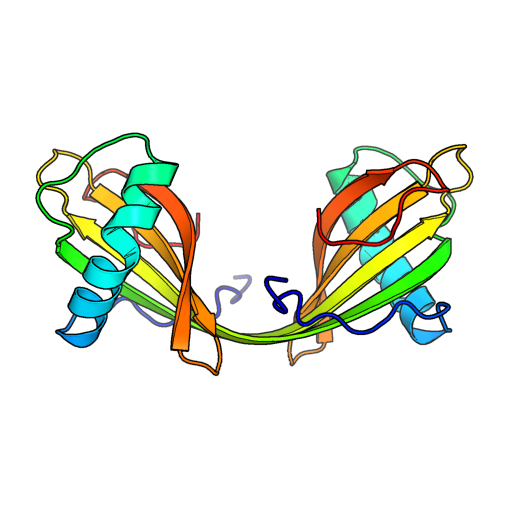 LYS B CA 1
ATOM 959 C C . LYS B 1 25 ? -7.332 18.062 1.508 1 98.19 25 LYS B C 1
ATOM 961 O O . LYS B 1 25 ? -8.258 17.453 2.041 1 98.19 25 LYS B O 1
ATOM 966 N N . ASP B 1 26 ? -7.371 18.344 0.186 1 97.94 26 ASP B N 1
ATOM 967 C CA . ASP B 1 26 ? -8.508 17.984 -0.66 1 97.94 26 ASP B CA 1
ATOM 968 C C . ASP B 1 26 ? -8.703 16.484 -0.697 1 97.94 26 ASP B C 1
ATOM 970 O O . ASP B 1 26 ? -9.844 16 -0.674 1 97.94 26 ASP B O 1
ATOM 974 N N . GLN B 1 27 ? -7.602 15.789 -0.784 1 97.81 27 GLN B N 1
ATOM 975 C CA . GLN B 1 27 ? -7.688 14.336 -0.792 1 97.81 27 GLN B CA 1
ATOM 976 C C . GLN B 1 27 ? -8.266 13.812 0.521 1 97.81 27 GLN B C 1
ATOM 978 O O . GLN B 1 27 ? -9.102 12.906 0.52 1 97.81 27 GLN B O 1
ATOM 983 N N . VAL B 1 28 ? -7.836 14.406 1.648 1 98.31 28 VAL B N 1
ATOM 984 C CA . VAL B 1 28 ? -8.305 13.984 2.965 1 98.31 28 VAL B CA 1
ATOM 985 C C . VAL B 1 28 ? -9.805 14.234 3.082 1 98.31 28 VAL B C 1
ATOM 987 O O . VAL B 1 28 ? -10.555 13.367 3.543 1 98.31 28 VAL B O 1
ATOM 990 N N . GLU B 1 29 ? -10.188 15.336 2.574 1 98.31 29 GLU B N 1
ATOM 991 C CA . GLU B 1 29 ? -11.602 15.688 2.666 1 98.31 29 GLU B CA 1
ATOM 992 C C . GLU B 1 29 ? -12.453 14.773 1.795 1 98.31 29 GLU B C 1
ATOM 994 O O . GLU B 1 29 ? -13.562 14.383 2.189 1 98.31 29 GLU B O 1
ATOM 999 N N . THR B 1 30 ? -11.969 14.43 0.708 1 97.62 30 THR B N 1
ATOM 1000 C CA . THR B 1 30 ? -12.672 13.5 -0.171 1 97.62 30 THR B CA 1
ATOM 1001 C C . THR B 1 30 ? -12.812 12.133 0.488 1 97.62 30 THR B C 1
ATOM 1003 O O . THR B 1 30 ? -13.883 11.523 0.457 1 97.62 30 THR B O 1
ATOM 1006 N N . LYS B 1 31 ? -11.883 11.68 1.193 1 95.69 31 LYS B N 1
ATOM 1007 C CA . LYS B 1 31 ? -11.867 10.344 1.785 1 95.69 31 LYS B CA 1
ATOM 1008 C C . LYS B 1 31 ? -12.727 10.297 3.047 1 95.69 31 LYS B C 1
ATOM 1010 O O . LYS B 1 31 ? -13.359 9.273 3.334 1 95.69 31 LYS B O 1
ATOM 1015 N N . THR B 1 32 ? -12.75 11.375 3.732 1 96.25 32 THR B N 1
ATOM 1016 C CA . THR B 1 32 ? -13.484 11.375 4.996 1 96.25 32 THR B CA 1
ATOM 1017 C C . THR B 1 32 ? -14.93 11.828 4.781 1 96.25 32 THR B C 1
ATOM 1019 O O . THR B 1 32 ? -15.789 11.586 5.629 1 96.25 32 THR B O 1
ATOM 1022 N N . GLY B 1 33 ? -15.109 12.539 3.748 1 96.88 33 GLY B N 1
ATOM 1023 C CA . GLY B 1 33 ? -16.422 13.133 3.508 1 96.88 33 GLY B CA 1
ATOM 1024 C C . GLY B 1 33 ? -16.688 14.352 4.375 1 96.88 33 GLY B C 1
ATOM 1025 O O . GLY B 1 33 ? -17.844 14.734 4.578 1 96.88 33 GLY B O 1
ATOM 1026 N N . LYS B 1 34 ? -15.578 14.953 4.938 1 96.31 34 LYS B N 1
ATOM 1027 C CA . LYS B 1 34 ? -15.672 16.109 5.816 1 96.31 34 LYS B CA 1
ATOM 1028 C C . LYS B 1 34 ? -14.797 17.25 5.309 1 96.31 34 LYS B C 1
ATOM 1030 O O . LYS B 1 34 ? -13.836 17.031 4.57 1 96.31 34 LYS B O 1
ATOM 1035 N N . GLU B 1 35 ? -15.258 18.453 5.73 1 96.56 35 GLU B N 1
ATOM 1036 C CA . GLU B 1 35 ? -14.414 19.609 5.492 1 96.56 35 GLU B CA 1
ATOM 1037 C C . GLU B 1 35 ? -13.672 20.031 6.762 1 96.56 35 GLU B C 1
ATOM 1039 O O . GLU B 1 35 ? -14.25 20.016 7.852 1 96.56 35 GLU B O 1
ATOM 1044 N N . TYR B 1 36 ? -12.492 20.422 6.547 1 96.62 36 TYR B N 1
ATOM 1045 C CA . TYR B 1 36 ? -11.672 20.844 7.68 1 96.62 36 TYR B 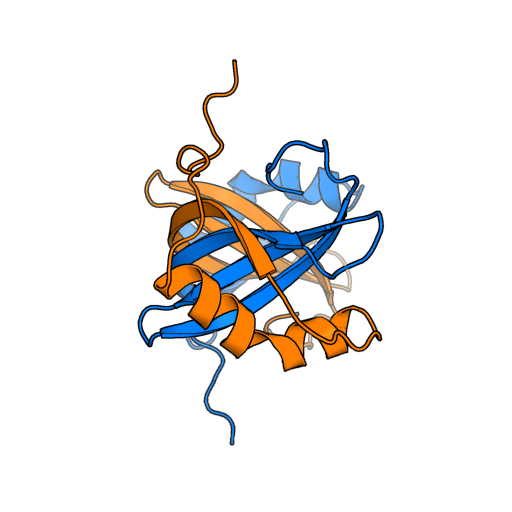CA 1
ATOM 1046 C C . TYR B 1 36 ? -11.148 22.266 7.48 1 96.62 36 TYR B C 1
ATOM 1048 O O . TYR B 1 36 ? -10.734 22.641 6.379 1 96.62 36 TYR B O 1
ATOM 1056 N N . LYS B 1 37 ? -11.211 22.984 8.531 1 95.06 37 LYS B N 1
ATOM 1057 C CA . LYS B 1 37 ? -10.625 24.312 8.461 1 95.06 37 LYS B CA 1
ATOM 1058 C C . LYS B 1 37 ? -9.109 24.25 8.273 1 95.06 37 LYS B C 1
ATOM 1060 O O . LYS B 1 37 ? -8.547 25 7.48 1 95.06 37 LYS B O 1
ATOM 1065 N N . GLN B 1 38 ? -8.516 23.391 9 1 94.5 38 GLN B N 1
ATOM 1066 C CA . GLN B 1 38 ? -7.074 23.203 8.922 1 94.5 38 GLN B CA 1
ATOM 1067 C C . GLN B 1 38 ? -6.672 21.781 9.273 1 94.5 38 GLN B C 1
ATOM 1069 O O . GLN B 1 38 ? -7.348 21.109 10.07 1 94.5 38 GLN B O 1
ATOM 1074 N N . LEU B 1 39 ? -5.633 21.375 8.695 1 97.88 39 LEU B N 1
ATOM 1075 C CA . LEU B 1 39 ? -4.914 20.172 9.117 1 97.88 39 LEU B CA 1
ATOM 1076 C C . LEU B 1 39 ? -3.596 20.547 9.789 1 97.88 39 LEU B C 1
ATOM 1078 O O . LEU B 1 39 ? -2.602 20.812 9.117 1 97.88 39 LEU B O 1
ATOM 1082 N N . THR B 1 40 ? -3.615 20.453 11.102 1 98 40 THR B N 1
ATOM 1083 C CA . THR B 1 40 ? -2.414 20.828 11.844 1 98 40 THR B CA 1
ATOM 1084 C C . THR B 1 40 ? -1.595 19.594 12.203 1 98 40 THR B C 1
ATOM 1086 O O . THR B 1 40 ? -1.941 18.859 13.133 1 98 40 THR B O 1
ATOM 1089 N N . ALA B 1 41 ? -0.492 19.438 11.539 1 98.62 41 ALA B N 1
ATOM 1090 C CA . ALA B 1 41 ? 0.384 18.297 11.797 1 98.6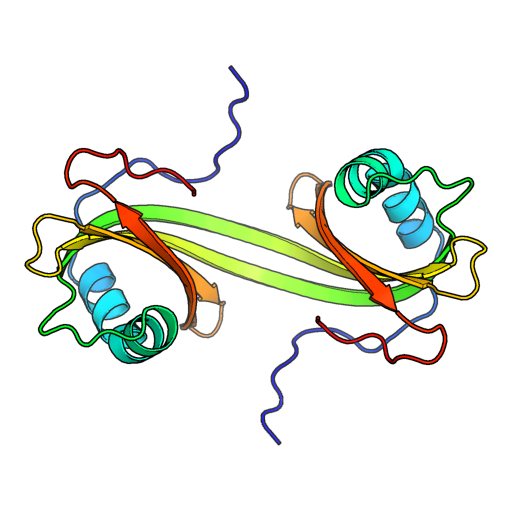2 41 ALA B CA 1
ATOM 1091 C C . ALA B 1 41 ? 1.034 18.391 13.172 1 98.62 41 ALA B C 1
ATOM 1093 O O . ALA B 1 41 ? 1.578 19.438 13.531 1 98.62 41 ALA B O 1
ATOM 1094 N N . ILE B 1 42 ? 1.021 17.312 13.953 1 98.5 42 ILE B N 1
ATOM 1095 C CA . ILE B 1 42 ? 1.547 17.312 15.312 1 98.5 42 ILE B CA 1
ATOM 1096 C C . ILE B 1 42 ? 2.809 16.453 15.375 1 98.5 42 ILE B C 1
ATOM 1098 O O . ILE B 1 42 ? 3.889 16.953 15.695 1 98.5 42 ILE B O 1
ATOM 1102 N N . LEU B 1 43 ? 2.695 15.156 15.078 1 98.75 43 LEU B N 1
ATOM 1103 C CA . LEU B 1 43 ? 3.771 14.172 15.07 1 98.75 43 LEU B CA 1
ATOM 1104 C C . LEU B 1 43 ? 3.832 13.445 13.727 1 98.75 43 LEU B C 1
ATOM 1106 O O . LEU B 1 43 ? 2.83 13.375 13.016 1 98.75 43 LEU B O 1
ATOM 1110 N N . TYR B 1 44 ? 5.031 12.977 13.484 1 98.81 44 TYR B N 1
ATOM 1111 C CA . TYR B 1 44 ? 5.117 12.164 12.273 1 98.81 44 TYR B CA 1
ATOM 1112 C C . TYR B 1 44 ? 6.227 11.133 12.391 1 98.81 44 TYR B C 1
ATOM 1114 O O . TYR B 1 44 ? 7.129 11.266 13.219 1 98.81 44 TYR B O 1
ATOM 1122 N N . ARG B 1 45 ? 6.07 10.109 11.664 1 98.12 45 ARG B N 1
ATOM 1123 C CA . ARG B 1 45 ? 7.059 9.062 11.414 1 98.12 45 ARG B CA 1
ATOM 1124 C C . ARG B 1 45 ? 7.23 8.812 9.914 1 98.12 45 ARG B C 1
ATOM 1126 O O . ARG B 1 45 ? 6.273 8.945 9.148 1 98.12 45 ARG B O 1
ATOM 1133 N N . THR B 1 46 ? 8.438 8.461 9.531 1 97.62 46 THR B N 1
ATOM 1134 C CA . THR B 1 46 ? 8.672 8.195 8.117 1 97.62 46 THR B CA 1
ATOM 1135 C C . THR B 1 46 ? 9.219 6.781 7.914 1 97.62 46 THR B C 1
ATOM 1137 O O . THR B 1 46 ? 9.711 6.16 8.859 1 97.62 46 THR B O 1
ATOM 1140 N N . GLN B 1 47 ? 9 6.324 6.766 1 95.25 47 GLN B N 1
ATOM 1141 C CA . GLN B 1 47 ? 9.562 5.043 6.34 1 95.25 47 GLN B CA 1
ATOM 1142 C C . GLN B 1 47 ? 9.953 5.078 4.867 1 95.25 47 GLN B C 1
ATOM 1144 O O . GLN B 1 47 ? 9.133 5.418 4.012 1 95.25 47 GLN B O 1
ATOM 1149 N N . VAL B 1 48 ? 11.242 4.77 4.734 1 93.38 48 VAL B N 1
ATOM 1150 C CA . VAL B 1 48 ? 11.664 4.586 3.35 1 93.38 48 VAL B CA 1
ATOM 1151 C C . VAL B 1 48 ? 11.109 3.27 2.811 1 93.38 48 VAL B C 1
ATOM 1153 O O . VAL B 1 48 ? 11.359 2.203 3.379 1 93.38 48 VAL B O 1
ATOM 1156 N N . VAL B 1 49 ? 10.281 3.502 1.834 1 90.81 49 VAL B N 1
ATOM 1157 C CA . VAL B 1 49 ? 9.734 2.328 1.163 1 90.81 49 VAL B CA 1
ATOM 1158 C C . VAL B 1 49 ? 10.438 2.125 -0.179 1 90.81 49 VAL B C 1
ATOM 1160 O O . VAL B 1 49 ? 10.43 3.018 -1.031 1 90.81 49 VAL B O 1
ATOM 1163 N N . ALA B 1 50 ? 11.07 0.976 -0.295 1 92.25 50 ALA B N 1
ATOM 1164 C CA . ALA B 1 50 ? 11.75 0.593 -1.532 1 92.25 50 ALA B CA 1
ATOM 1165 C C . ALA B 1 50 ? 11.578 -0.898 -1.81 1 92.25 50 ALA B C 1
ATOM 1167 O O . ALA B 1 50 ? 11.789 -1.728 -0.92 1 92.25 50 ALA B O 1
ATOM 1168 N N . GLY B 1 51 ? 11.133 -1.225 -3.014 1 94.69 51 GLY B N 1
ATOM 1169 C CA . GLY B 1 51 ? 10.914 -2.607 -3.41 1 94.69 51 GLY B CA 1
ATOM 1170 C C . GLY B 1 51 ? 10.227 -2.74 -4.758 1 94.69 51 GLY B C 1
ATOM 1171 O O . GLY B 1 51 ? 10.469 -1.939 -5.664 1 94.69 51 GLY B O 1
ATOM 1172 N N . LYS B 1 52 ? 9.617 -3.84 -4.934 1 95.56 52 LYS B N 1
ATOM 1173 C CA . LYS B 1 52 ? 8.961 -4.125 -6.203 1 95.56 52 LYS B CA 1
ATOM 1174 C C . LYS B 1 52 ? 7.582 -4.75 -5.977 1 95.56 52 LYS B C 1
ATOM 1176 O O . LYS B 1 52 ? 7.438 -5.656 -5.156 1 95.56 52 LYS B O 1
ATOM 1181 N N . ASN B 1 53 ? 6.617 -4.148 -6.633 1 96.81 53 ASN B N 1
ATOM 1182 C CA . ASN B 1 53 ? 5.297 -4.766 -6.699 1 96.81 53 ASN B CA 1
ATOM 1183 C C . ASN B 1 53 ? 5.199 -5.758 -7.852 1 96.81 53 ASN B C 1
ATOM 1185 O O . ASN B 1 53 ? 5.699 -5.496 -8.945 1 96.81 53 ASN B O 1
ATOM 1189 N N . PHE B 1 54 ? 4.469 -6.812 -7.562 1 98.06 54 PHE B N 1
ATOM 1190 C CA . PHE B 1 54 ? 4.125 -7.793 -8.586 1 98.06 54 PHE B CA 1
ATOM 1191 C C . PHE B 1 54 ? 2.611 -7.957 -8.688 1 98.06 54 PHE B C 1
ATOM 1193 O O . PHE B 1 54 ? 1.955 -8.336 -7.715 1 98.06 54 PHE B O 1
ATOM 1200 N N . LEU B 1 55 ? 2.119 -7.656 -9.828 1 98.5 55 LEU B N 1
ATOM 1201 C CA . LEU B 1 55 ? 0.744 -7.996 -10.18 1 98.5 55 LEU B CA 1
ATOM 1202 C C . LEU B 1 55 ? 0.687 -9.305 -10.961 1 98.5 55 LEU B C 1
ATOM 1204 O O . LEU B 1 55 ? 1.24 -9.406 -12.055 1 98.5 55 LEU B O 1
ATOM 1208 N N . ILE B 1 56 ? -0.018 -10.219 -10.383 1 98.81 56 ILE B N 1
ATOM 1209 C CA . ILE B 1 56 ? 0.082 -11.547 -10.969 1 98.81 56 ILE B CA 1
ATOM 1210 C C . ILE B 1 56 ? -1.316 -12.117 -11.188 1 98.81 56 ILE B C 1
ATOM 1212 O O . ILE B 1 56 ? -2.166 -12.062 -10.297 1 98.81 56 ILE B O 1
ATOM 1216 N N . LYS B 1 57 ? -1.542 -12.586 -12.367 1 98.75 57 LYS B N 1
ATOM 1217 C CA . LYS B 1 57 ? -2.711 -13.414 -12.648 1 98.75 57 LYS B CA 1
ATOM 1218 C C . LYS B 1 57 ? -2.414 -14.891 -12.398 1 98.75 57 LYS B C 1
ATOM 1220 O O . LYS B 1 57 ? -1.457 -15.438 -12.953 1 98.75 57 LYS B O 1
ATOM 1225 N N . VAL B 1 58 ? -3.268 -15.492 -11.633 1 98.75 58 VAL B N 1
ATOM 1226 C CA . VAL B 1 58 ? -2.992 -16.844 -11.172 1 98.75 58 VAL B CA 1
ATOM 1227 C C . VAL B 1 58 ? -4.176 -17.75 -11.5 1 98.75 58 VAL B C 1
ATOM 1229 O O . VAL B 1 58 ? -5.324 -17.422 -11.195 1 98.75 58 VAL B O 1
ATOM 1232 N N . ASP B 1 59 ? -3.873 -18.906 -12.078 1 98 59 ASP B N 1
ATOM 1233 C CA . ASP B 1 59 ? -4.848 -19.969 -12.281 1 98 59 ASP B CA 1
ATOM 1234 C C . ASP B 1 59 ? -4.887 -20.906 -11.078 1 98 59 ASP B C 1
ATOM 1236 O O . ASP B 1 59 ? -3.852 -21.438 -10.664 1 98 59 ASP B O 1
ATOM 1240 N N . VAL B 1 60 ? -6.105 -21.078 -10.539 1 97.19 60 VAL B N 1
ATOM 1241 C CA . VAL B 1 60 ? -6.211 -21.906 -9.344 1 97.19 60 VAL B CA 1
ATOM 1242 C C . VAL B 1 60 ? -7.039 -23.156 -9.656 1 97.19 60 VAL B C 1
ATOM 1244 O O . VAL B 1 60 ? -7.457 -23.875 -8.75 1 97.19 60 VAL B O 1
ATOM 1247 N N . GLY B 1 61 ? -7.293 -23.422 -10.828 1 93.31 61 GLY B N 1
ATOM 1248 C CA . GLY B 1 61 ? -8.047 -24.594 -11.234 1 93.31 61 GLY B CA 1
ATOM 1249 C C . GLY B 1 61 ? -9.547 -24.375 -11.219 1 93.31 61 GLY B C 1
ATOM 1250 O O . GLY B 1 61 ? -10.32 -25.328 -11.266 1 93.31 61 GLY B O 1
ATOM 1251 N N . ASP B 1 62 ? -10 -23.172 -10.984 1 88.94 62 ASP B N 1
ATOM 1252 C CA . ASP B 1 62 ? -11.398 -22.781 -10.969 1 88.94 62 ASP B CA 1
ATOM 1253 C C . ASP B 1 62 ? -11.758 -22 -12.234 1 88.94 62 ASP B C 1
ATOM 1255 O O . ASP B 1 62 ? -10.883 -21.641 -13.023 1 88.94 62 ASP B O 1
ATOM 1259 N N . PRO B 1 63 ? -13.039 -21.906 -12.469 1 91.88 63 PRO B N 1
ATOM 1260 C CA . PRO B 1 63 ? -13.438 -21.078 -13.609 1 91.88 63 PRO B CA 1
ATOM 1261 C C . PRO B 1 63 ? -12.922 -19.641 -13.492 1 91.88 63 PRO B C 1
ATOM 1263 O O . PRO B 1 63 ? -12.711 -18.984 -14.508 1 91.88 63 PRO B O 1
ATOM 1266 N N . ASN B 1 64 ? -12.688 -19.266 -12.312 1 94.81 64 ASN B N 1
ATOM 1267 C CA . ASN B 1 64 ? -12.133 -17.938 -12.086 1 94.81 64 ASN B CA 1
ATOM 1268 C C . ASN B 1 64 ? -10.641 -18 -11.766 1 94.81 64 ASN B C 1
ATOM 1270 O O . ASN B 1 64 ? -10.102 -19.078 -11.477 1 94.81 64 ASN B O 1
ATOM 1274 N N . CYS B 1 65 ? -10.023 -16.844 -12.008 1 97.94 65 CYS B N 1
ATOM 1275 C CA . CYS B 1 65 ? -8.633 -16.719 -11.594 1 97.94 65 CYS B CA 1
ATOM 1276 C C . CYS B 1 65 ? -8.492 -15.742 -10.43 1 97.94 65 CYS B C 1
ATOM 1278 O O . CYS B 1 65 ? -9.477 -15.109 -10.031 1 97.94 65 CYS B O 1
ATOM 1280 N N . LEU B 1 66 ? -7.344 -15.711 -9.867 1 98.5 66 LEU B N 1
ATOM 1281 C CA . LEU B 1 66 ? -7 -14.711 -8.867 1 98.5 66 LEU B CA 1
ATOM 1282 C C . LEU B 1 66 ? -6.055 -13.656 -9.445 1 98.5 66 LEU B C 1
ATOM 1284 O O . LEU B 1 66 ? -5.145 -13.992 -10.203 1 98.5 66 LEU B O 1
ATOM 1288 N N . HIS B 1 67 ? -6.27 -12.461 -9.172 1 98.81 67 HIS B N 1
ATOM 1289 C CA . HIS B 1 67 ? -5.234 -11.438 -9.273 1 98.81 67 HIS B CA 1
ATOM 1290 C C . HIS B 1 67 ? -4.633 -11.133 -7.91 1 98.81 67 HIS B C 1
ATOM 1292 O O . HIS B 1 67 ? -5.363 -10.844 -6.957 1 98.81 67 HIS B O 1
ATOM 1298 N N . LEU B 1 68 ? -3.293 -11.242 -7.902 1 98.69 68 LEU B N 1
ATOM 1299 C CA . LEU B 1 68 ? -2.557 -10.953 -6.676 1 98.69 68 LEU B CA 1
ATOM 1300 C C . LEU B 1 68 ? -1.755 -9.664 -6.812 1 98.69 68 LEU B C 1
ATOM 1302 O O . LEU B 1 68 ? -1.19 -9.391 -7.875 1 98.69 68 LEU B O 1
ATOM 1306 N N . LEU B 1 69 ? -1.685 -8.969 -5.773 1 98.31 69 LEU B N 1
ATOM 1307 C CA . LEU B 1 69 ? -0.673 -7.934 -5.605 1 98.31 69 LEU B CA 1
ATOM 1308 C C . LEU B 1 69 ? 0.294 -8.289 -4.484 1 98.31 69 LEU B C 1
ATOM 1310 O O . LEU B 1 69 ? -0.102 -8.375 -3.318 1 98.31 69 LEU B O 1
ATOM 1314 N N . LEU B 1 70 ? 1.536 -8.516 -4.941 1 98.31 70 LEU B N 1
ATOM 1315 C CA . LEU B 1 70 ? 2.604 -8.82 -3.992 1 98.31 70 LEU B CA 1
ATOM 1316 C C . LEU B 1 70 ? 3.566 -7.645 -3.863 1 98.31 70 LEU B C 1
ATOM 1318 O O . LEU B 1 70 ? 3.848 -6.957 -4.848 1 98.31 70 LEU B O 1
ATOM 1322 N N . TYR B 1 71 ? 4.078 -7.492 -2.697 1 95.75 71 TYR B N 1
ATOM 1323 C CA . TYR B 1 71 ? 5.152 -6.543 -2.436 1 95.75 71 TYR B CA 1
ATOM 1324 C C . TYR B 1 71 ? 6.402 -7.258 -1.939 1 95.75 71 TYR B C 1
ATOM 1326 O O . TYR B 1 71 ? 6.348 -8.016 -0.964 1 95.75 71 TYR B O 1
ATOM 1334 N N . ARG B 1 72 ? 7.473 -7.02 -2.672 1 96.56 72 ARG B N 1
ATOM 1335 C CA . ARG B 1 72 ? 8.781 -7.52 -2.262 1 96.56 72 ARG B CA 1
ATOM 1336 C C . ARG B 1 72 ? 9.703 -6.375 -1.856 1 96.56 72 ARG B C 1
ATOM 1338 O O . ARG B 1 72 ? 9.992 -5.488 -2.664 1 96.56 72 ARG B O 1
ATOM 1345 N N . ASP B 1 73 ? 10.227 -6.477 -0.591 1 92.5 73 ASP B N 1
ATOM 1346 C CA . ASP B 1 73 ? 11.086 -5.391 -0.138 1 92.5 73 ASP B CA 1
ATOM 1347 C C . ASP B 1 73 ? 12.547 -5.676 -0.47 1 92.5 73 ASP B C 1
ATOM 1349 O O . ASP B 1 73 ? 12.859 -6.652 -1.157 1 92.5 73 ASP B O 1
ATOM 1353 N N . LEU B 1 74 ? 13.453 -4.781 -0.028 1 88.69 74 LEU B N 1
ATOM 1354 C CA . LEU B 1 74 ? 14.875 -4.867 -0.372 1 88.69 74 LEU B CA 1
ATOM 1355 C C . LEU B 1 74 ? 15.516 -6.086 0.279 1 88.69 74 LEU B C 1
ATOM 1357 O O . LEU B 1 74 ? 16.594 -6.516 -0.128 1 88.69 74 LEU B O 1
ATOM 1361 N N . SER B 1 75 ? 14.898 -6.688 1.331 1 90 75 SER B N 1
ATOM 1362 C CA . SER B 1 75 ? 15.414 -7.879 1.996 1 90 75 SER B CA 1
ATOM 1363 C C . SER B 1 75 ? 14.797 -9.148 1.412 1 90 75 SER B C 1
ATOM 1365 O O . SER B 1 75 ? 14.875 -10.219 2.018 1 90 75 SER B O 1
ATOM 1367 N N . ASP B 1 76 ? 14.039 -9.062 0.416 1 92.12 76 ASP B N 1
ATOM 1368 C CA . ASP B 1 76 ? 13.422 -10.148 -0.328 1 92.12 76 ASP B CA 1
ATOM 1369 C C . ASP B 1 76 ? 12.25 -10.75 0.449 1 92.12 76 ASP B C 1
ATOM 1371 O O . ASP B 1 76 ? 11.844 -11.883 0.189 1 92.12 76 ASP B O 1
ATOM 1375 N N . ARG B 1 77 ? 11.867 -9.992 1.428 1 93.44 77 ARG B N 1
ATOM 1376 C CA . ARG B 1 77 ? 10.633 -10.406 2.08 1 93.44 77 ARG B CA 1
ATOM 1377 C C . ARG B 1 77 ? 9.422 -10.094 1.203 1 93.44 77 ARG B C 1
ATOM 1379 O O . ARG B 1 77 ? 9.336 -9.016 0.614 1 93.44 77 ARG B O 1
ATOM 1386 N N . VAL B 1 78 ? 8.461 -11.117 1.13 1 96.94 78 VAL B N 1
ATOM 1387 C CA . VAL B 1 78 ? 7.312 -10.953 0.245 1 96.94 78 VAL B CA 1
ATOM 1388 C C . VAL B 1 78 ? 6.023 -10.953 1.065 1 96.94 78 VAL B C 1
ATOM 1390 O O . VAL B 1 78 ? 5.84 -11.805 1.941 1 96.94 78 VAL B O 1
ATOM 1393 N N . GLU B 1 79 ? 5.238 -9.992 0.786 1 96 79 GLU B N 1
ATOM 1394 C CA . GLU B 1 79 ? 3.928 -9.898 1.423 1 96 79 GLU B CA 1
ATOM 1395 C C . GLU B 1 79 ? 2.812 -9.828 0.384 1 96 79 GLU B C 1
ATOM 1397 O O . GLU B 1 79 ? 2.941 -9.125 -0.623 1 96 79 GLU B O 1
ATOM 1402 N N . VAL B 1 80 ? 1.711 -10.547 0.705 1 98.19 80 VAL B N 1
ATOM 1403 C CA . VAL B 1 80 ? 0.523 -10.422 -0.134 1 98.19 80 VAL B CA 1
ATOM 1404 C C . VAL B 1 80 ? -0.279 -9.195 0.289 1 98.19 80 VAL B C 1
ATOM 1406 O O . VAL B 1 80 ? -0.848 -9.164 1.383 1 98.19 80 VAL B O 1
ATOM 1409 N N . MET B 1 81 ? -0.338 -8.219 -0.548 1 94.62 81 MET B N 1
ATOM 1410 C CA . MET B 1 81 ? -1.041 -6.98 -0.241 1 94.62 81 MET B CA 1
ATOM 1411 C C . MET B 1 81 ? -2.531 -7.113 -0.536 1 94.62 81 MET B C 1
ATOM 1413 O O . MET B 1 81 ? -3.367 -6.688 0.264 1 94.62 81 MET B O 1
ATOM 1417 N N . LYS B 1 82 ? -2.887 -7.648 -1.691 1 96.06 82 LYS B N 1
ATOM 1418 C CA . LYS B 1 82 ? -4.273 -7.809 -2.121 1 96.06 82 LYS B CA 1
ATOM 1419 C C . LYS B 1 82 ? -4.465 -9.117 -2.883 1 96.06 82 LYS B C 1
ATOM 1421 O O . LYS B 1 82 ? -3.545 -9.594 -3.549 1 96.06 82 LYS B O 1
ATOM 1426 N N . VAL B 1 83 ? -5.676 -9.625 -2.762 1 98.38 83 VAL B N 1
ATOM 1427 C CA . VAL B 1 83 ? -6.133 -10.773 -3.535 1 98.38 83 VAL B CA 1
ATOM 1428 C C . VAL B 1 83 ? -7.578 -10.547 -3.986 1 98.38 83 VAL B C 1
ATOM 1430 O O . VAL B 1 83 ? -8.438 -10.195 -3.18 1 98.38 83 VAL B O 1
ATOM 1433 N N . GLU B 1 84 ? -7.824 -10.797 -5.246 1 98.06 84 GLU B N 1
ATOM 1434 C CA . GLU B 1 84 ? -9.195 -10.672 -5.746 1 98.06 84 GLU B CA 1
ATOM 1435 C C . GLU B 1 84 ? -9.492 -11.742 -6.797 1 98.06 84 GLU B C 1
ATOM 1437 O O . GLU B 1 84 ? -8.641 -12.047 -7.637 1 98.06 84 GLU B O 1
ATOM 1442 N N . GLU B 1 85 ? -10.688 -12.156 -6.723 1 97.5 85 GLU B N 1
ATOM 1443 C CA . GLU B 1 85 ? -11.141 -13.086 -7.758 1 97.5 85 GLU B CA 1
ATOM 1444 C C . GLU B 1 85 ? -11.578 -12.344 -9.016 1 97.5 85 GLU B C 1
ATOM 1446 O O . GLU B 1 85 ? -12.242 -11.312 -8.93 1 97.5 85 GLU B O 1
ATOM 1451 N N . HIS B 1 86 ? -11.156 -12.898 -10.242 1 97.75 86 HIS B N 1
ATOM 1452 C CA . HIS B 1 86 ? -11.492 -12.32 -11.539 1 97.75 86 HIS B CA 1
ATOM 1453 C C . HIS B 1 86 ? -11.875 -13.406 -12.539 1 97.75 86 HIS B C 1
ATOM 1455 O O . HIS B 1 86 ? -11.531 -14.578 -12.352 1 97.75 86 HIS B O 1
ATOM 1461 N N . LYS B 1 87 ? -12.57 -12.977 -13.516 1 96.81 87 LYS B N 1
ATOM 1462 C CA . LYS B 1 87 ? -12.742 -13.867 -14.656 1 96.81 87 LYS B CA 1
ATOM 1463 C C . LYS B 1 87 ? -11.438 -14.047 -15.422 1 96.81 87 LYS B C 1
ATOM 1465 O O . LYS B 1 87 ? -10.602 -13.141 -15.461 1 96.81 87 LYS B O 1
ATOM 1470 N N . LYS B 1 88 ? -11.352 -15.172 -16.031 1 94.88 88 LYS B N 1
ATOM 1471 C CA . LYS B 1 88 ? -10.109 -15.508 -16.719 1 94.88 88 LYS B CA 1
ATOM 1472 C C . LYS B 1 88 ? -9.789 -14.484 -17.797 1 94.88 88 LYS B C 1
ATOM 1474 O O . LYS B 1 88 ? -8.617 -14.188 -18.062 1 94.88 88 LYS B O 1
ATOM 1479 N N . ASP B 1 89 ? -10.812 -13.828 -18.406 1 95.94 89 ASP B N 1
ATOM 1480 C CA . ASP B 1 89 ? -10.57 -12.898 -19.5 1 95.94 89 ASP B CA 1
ATOM 1481 C C . ASP B 1 89 ? -10.391 -11.477 -18.984 1 95.94 89 ASP B C 1
ATOM 1483 O O . ASP B 1 89 ? -10.086 -10.562 -19.766 1 95.94 89 ASP B O 1
ATOM 1487 N N . ASP B 1 90 ? -10.555 -11.297 -17.734 1 97.44 90 ASP B N 1
ATOM 1488 C CA . ASP B 1 90 ? -10.344 -9.961 -17.188 1 97.44 90 ASP B CA 1
ATOM 1489 C C . ASP B 1 90 ? -8.891 -9.523 -17.359 1 97.44 90 ASP B C 1
ATOM 1491 O O . ASP B 1 90 ? -7.969 -10.312 -17.141 1 97.44 90 ASP B O 1
ATOM 1495 N N . PRO B 1 91 ? -8.68 -8.273 -17.781 1 97.25 91 PRO B N 1
ATOM 1496 C CA . PRO B 1 91 ? -7.305 -7.781 -17.922 1 97.25 91 PRO B CA 1
ATOM 1497 C C . PRO B 1 91 ? -6.574 -7.688 -16.578 1 97.25 91 PRO B C 1
ATOM 1499 O O . PRO B 1 91 ? -7.203 -7.473 -15.539 1 97.25 91 PRO B O 1
ATOM 1502 N N . LEU B 1 92 ? -5.211 -7.848 -16.688 1 97.75 92 LEU B N 1
ATOM 1503 C CA . LEU B 1 92 ? -4.379 -7.73 -15.5 1 97.75 92 LEU B CA 1
ATOM 1504 C C . LEU B 1 92 ? -4.023 -6.273 -15.219 1 97.75 92 LEU B C 1
ATOM 1506 O O . LEU B 1 92 ? -2.994 -5.781 -15.695 1 97.75 92 LEU B O 1
ATOM 1510 N N . VAL B 1 93 ? -4.848 -5.609 -14.398 1 96 93 VAL B N 1
ATOM 1511 C CA . VAL B 1 93 ? -4.656 -4.211 -14.031 1 96 93 VAL B CA 1
ATOM 1512 C C . VAL B 1 93 ? -4.824 -4.043 -12.523 1 96 93 VAL B C 1
ATOM 1514 O O . VAL B 1 93 ? -5.406 -4.902 -11.859 1 96 93 VAL B O 1
ATOM 1517 N N . PRO B 1 94 ? -4.168 -3.002 -12.031 1 94.12 94 PRO B N 1
ATOM 1518 C CA . PRO B 1 94 ? -4.379 -2.775 -10.602 1 94.12 94 PRO B CA 1
ATOM 1519 C C . PRO B 1 94 ? -5.855 -2.791 -10.211 1 94.12 94 PRO B C 1
ATOM 1521 O O . PRO B 1 94 ? -6.703 -2.312 -10.969 1 94.12 94 PRO B O 1
ATOM 1524 N N . PHE B 1 95 ? -6.121 -3.244 -8.953 1 92.94 95 PHE B N 1
ATOM 1525 C CA . PHE B 1 95 ? -7.504 -3.457 -8.547 1 92.94 95 PHE B CA 1
ATOM 1526 C C . PHE B 1 95 ? -7.707 -3.039 -7.094 1 92.94 95 PHE B C 1
ATOM 1528 O O . PHE B 1 95 ? -6.742 -2.91 -6.34 1 92.94 95 PHE B O 1
#

Organism: NCBI:txid48701

Secondary structure (DSSP, 8-state):
------PPPPEE--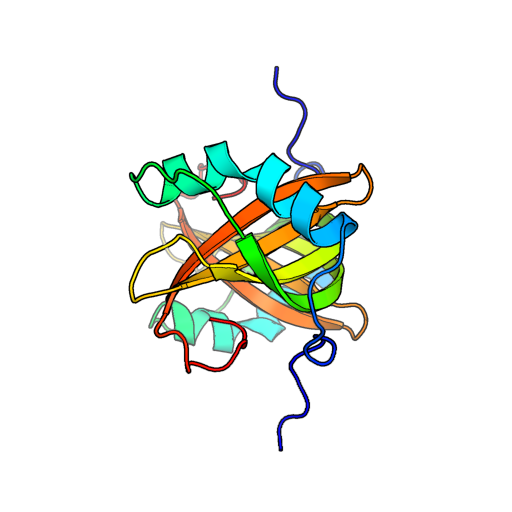HHHHHHHHHTHHHHHHHHT---S--EEEEEEEEEEEEEEEE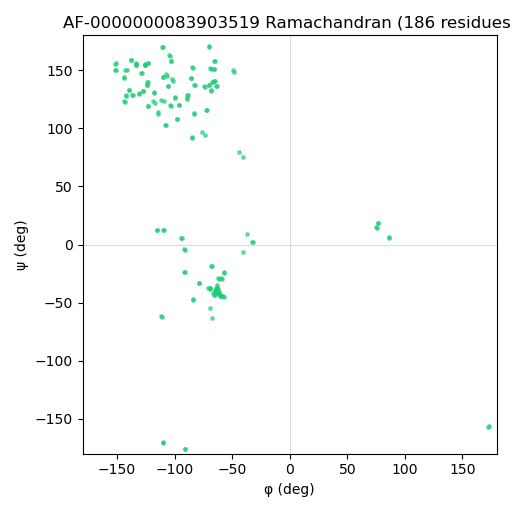EEEE-SSSEEEEEEEEEETT--EEEEEEEEEETTS-----/------PPPPEE--HHHHHHHHHTHHHHHHHHT---S--EEEEEEEEEEEEEEEEEEEE-SSSEEEEEEEEEETT--EEEEEEEEEETTS-----

pLDDT: mean 93.14, std 13.68, range [23.92, 98.81]

Foldseek 3Di:
DPPDDQKDDKDFDDPVVQVVCVVCQVVVCVVVVDHDPGDDGGIDIDHDFDWDWDWDWADDPDQWIKTWIWTQGPVRDIDTDDIDIGGPPDDRDDD/DCPDDQKDDKDFDDPVVQVVCVVCQVVVCVVVVDHDPGDDGGIDIDHDFDWDWDWDWADDPDQWIKTWIWTQGPVRDIDTPDIDIGGPPDDRDDD